Protein AF-0000000071808923 (afdb_homodimer)

Structure (mmCIF, N/CA/C/O backbone):
data_AF-0000000071808923-model_v1
#
loop_
_entity.id
_entity.type
_entity.pdbx_description
1 polymer 'Uncharacterized protein'
#
loop_
_atom_site.group_PDB
_atom_site.id
_atom_site.type_symbol
_atom_site.label_atom_id
_atom_site.label_alt_id
_atom_site.label_comp_id
_atom_site.label_asym_id
_atom_site.label_entity_id
_atom_site.label_seq_id
_atom_site.pdbx_PDB_ins_code
_atom_site.Cartn_x
_atom_site.Cartn_y
_atom_site.Cartn_z
_atom_site.occupancy
_atom_site.B_iso_or_equiv
_atom_site.auth_seq_id
_atom_site.auth_comp_id
_atom_site.auth_asym_id
_atom_site.auth_atom_id
_atom_site.pdbx_PDB_model_num
ATOM 1 N N . LEU A 1 1 ? -32.281 26.875 21.125 1 31.83 1 LEU A N 1
ATOM 2 C CA . LEU A 1 1 ? -30.859 26.672 20.953 1 31.83 1 LEU A CA 1
ATOM 3 C C . LEU A 1 1 ? -30.562 25.266 20.406 1 31.83 1 LEU A C 1
ATOM 5 O O . LEU A 1 1 ? -30.672 24.281 21.141 1 31.83 1 LEU A O 1
ATOM 9 N N . ASP A 1 2 ? -31.172 24.781 19.312 1 35.22 2 ASP A N 1
ATOM 10 C CA . ASP A 1 2 ? -31.359 23.531 18.578 1 35.22 2 ASP A CA 1
ATOM 11 C C . ASP A 1 2 ? -30.016 22.859 18.266 1 35.22 2 ASP A C 1
ATOM 13 O O . ASP A 1 2 ? -29.219 23.406 17.5 1 35.22 2 ASP A O 1
ATOM 17 N N . ARG A 1 3 ? -29.391 22.438 19.344 1 39 3 ARG A N 1
ATOM 18 C CA . ARG A 1 3 ? -28.031 21.875 19.344 1 39 3 ARG A CA 1
ATOM 19 C C . ARG A 1 3 ? -27.875 20.859 18.219 1 39 3 ARG A C 1
ATOM 21 O O . ARG A 1 3 ? -28.547 19.812 18.219 1 39 3 ARG A O 1
ATOM 28 N N . THR A 1 4 ? -27.984 21.219 16.938 1 40.78 4 THR A N 1
ATOM 29 C CA . THR A 1 4 ? -27.656 20.375 15.789 1 40.78 4 THR A CA 1
ATOM 30 C C . THR A 1 4 ? -26.5 19.438 16.125 1 40.78 4 THR A C 1
ATOM 32 O O . THR A 1 4 ? -25.422 19.891 16.516 1 40.78 4 THR A O 1
ATOM 35 N N . PHE A 1 5 ? -26.688 18.375 16.781 1 38.72 5 PHE A N 1
ATOM 36 C CA . PHE A 1 5 ? -25.75 17.266 16.938 1 38.72 5 PHE A CA 1
ATOM 37 C C . PHE A 1 5 ? -24.766 17.219 15.766 1 38.72 5 PHE A C 1
ATOM 39 O O . PHE A 1 5 ? -25.156 16.891 14.648 1 38.72 5 PHE A O 1
ATOM 46 N N . LYS A 1 6 ? -24.172 18.281 15.469 1 39.66 6 LYS A N 1
ATOM 47 C CA . LYS A 1 6 ? -23.109 18.203 14.469 1 39.66 6 LYS A CA 1
ATOM 48 C C . LYS A 1 6 ? -22.359 16.891 14.57 1 39.66 6 LYS A C 1
ATOM 50 O O . LYS A 1 6 ? -21.906 16.5 15.648 1 39.66 6 LYS A O 1
ATOM 55 N N . LEU A 1 7 ? -22.828 15.812 13.93 1 40.56 7 LEU A N 1
ATOM 56 C CA . LEU A 1 7 ? -21.984 14.633 13.781 1 40.56 7 LEU A CA 1
ATOM 57 C C . LEU A 1 7 ? -20.516 15.023 13.789 1 40.56 7 LEU A C 1
ATOM 59 O O . LEU A 1 7 ? -20.078 15.852 12.992 1 40.56 7 LEU A O 1
ATOM 63 N N . THR A 1 8 ? -20.062 15.406 14.859 1 42.94 8 THR A N 1
ATOM 64 C CA . THR A 1 8 ? -18.641 15.656 15.016 1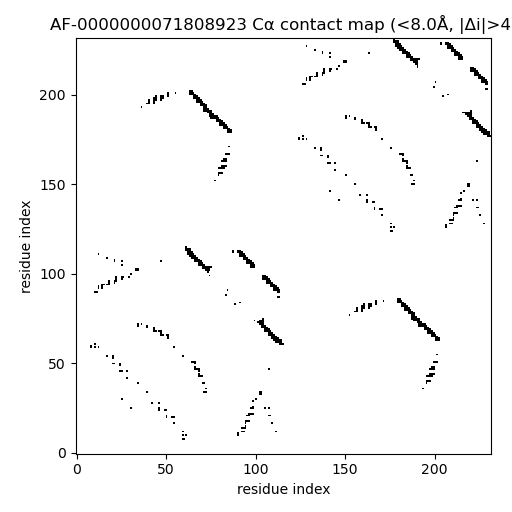 42.94 8 THR A CA 1
ATOM 65 C C . THR A 1 8 ? -17.828 14.82 14.023 1 42.94 8 THR A C 1
ATOM 67 O O . THR A 1 8 ? -18.078 13.625 13.867 1 42.94 8 THR A O 1
ATOM 70 N N . PRO A 1 9 ? -17.516 15.359 12.867 1 48.81 9 PRO A N 1
ATOM 71 C CA . PRO A 1 9 ? -16.656 14.594 11.953 1 48.81 9 PRO A CA 1
ATOM 72 C C . PRO A 1 9 ? -15.828 13.531 12.672 1 48.81 9 PRO A C 1
ATOM 74 O O . PRO A 1 9 ? -15.156 13.828 13.664 1 48.81 9 PRO A O 1
ATOM 77 N N . SER A 1 10 ? -16.484 12.469 13.078 1 53.34 10 SER A N 1
ATOM 78 C CA . SER A 1 10 ? -15.812 11.359 13.742 1 53.34 10 SER A CA 1
ATOM 79 C C . SER A 1 10 ? -14.391 11.195 13.234 1 53.34 10 SER A C 1
ATOM 81 O O . SER A 1 10 ? -14.148 11.242 12.023 1 53.34 10 SER A O 1
ATOM 83 N N . ASN A 1 11 ? -13.352 11.633 13.891 1 63.97 11 ASN A N 1
ATOM 84 C CA . ASN A 1 11 ? -11.922 11.398 13.703 1 63.97 11 ASN A CA 1
ATOM 85 C C . ASN A 1 11 ? -11.633 9.93 13.43 1 63.97 11 ASN A C 1
ATOM 87 O O . ASN A 1 11 ? -10.492 9.484 13.562 1 63.97 11 ASN A O 1
ATOM 91 N N . PHE A 1 12 ? -12.82 9.266 13.102 1 81 12 PHE A N 1
ATOM 92 C CA . PHE A 1 12 ? -12.594 7.836 12.953 1 81 12 PHE A CA 1
ATOM 93 C C . PHE A 1 12 ? -12.594 7.438 11.484 1 81 12 PHE A C 1
ATOM 95 O O . PHE A 1 12 ? -13.406 7.926 10.695 1 81 12 PHE A O 1
ATOM 102 N N . PHE A 1 13 ? -11.711 6.773 11.164 1 89.69 13 PHE A N 1
ATOM 103 C CA . PHE A 1 13 ? -11.656 6.184 9.828 1 89.69 13 PHE A CA 1
ATOM 104 C C . PHE A 1 13 ? -12.625 5.016 9.719 1 89.69 13 PHE A C 1
ATOM 106 O O . PHE A 1 13 ? -12.508 4.027 10.445 1 89.69 13 PHE A O 1
ATOM 113 N N . PRO A 1 14 ? -13.703 5.145 8.883 1 93.69 14 PRO A N 1
ATOM 114 C CA . PRO A 1 14 ? -14.672 4.059 8.742 1 93.69 14 PRO A CA 1
ATOM 115 C C . PRO A 1 14 ? -14.125 2.881 7.938 1 93.69 14 PRO A C 1
ATOM 117 O O . PRO A 1 14 ? -14.445 2.729 6.758 1 93.69 14 PRO A O 1
ATOM 120 N N . GLU A 1 15 ? -13.477 2.039 8.547 1 93.25 15 GLU A N 1
ATOM 121 C CA . GLU A 1 15 ? -12.734 0.954 7.922 1 93.25 15 GLU A CA 1
ATOM 122 C C . GLU A 1 15 ? -13.656 0.02 7.148 1 93.25 15 GLU A C 1
ATOM 124 O O . GLU A 1 15 ? -13.375 -0.335 6 1 93.25 15 GLU A O 1
ATOM 129 N N . ARG A 1 16 ? -14.711 -0.393 7.762 1 94.94 16 ARG A N 1
ATOM 130 C CA . ARG A 1 16 ? -15.617 -1.357 7.141 1 94.94 16 ARG A CA 1
ATOM 131 C C . ARG A 1 16 ? -16.266 -0.771 5.895 1 94.94 16 ARG A C 1
ATOM 133 O O . ARG A 1 16 ? -16.406 -1.457 4.879 1 94.94 16 ARG A O 1
ATOM 140 N N . LYS A 1 17 ? -16.719 0.432 6 1 96.62 17 LYS A N 1
ATOM 141 C CA . LYS A 1 17 ? -17.328 1.091 4.848 1 96.62 17 LYS A CA 1
ATOM 142 C C . LYS A 1 17 ? -16.328 1.23 3.701 1 96.62 17 LYS A C 1
ATOM 144 O O . LYS A 1 17 ? -16.672 0.977 2.543 1 96.62 17 LYS A O 1
ATOM 149 N N . VAL A 1 18 ? -15.094 1.681 4.008 1 97.06 18 VAL A N 1
ATOM 150 C CA . VAL A 1 18 ? -14.062 1.84 2.99 1 97.06 18 VAL A CA 1
ATOM 151 C C . VAL A 1 18 ? -13.719 0.482 2.383 1 97.06 18 VAL A C 1
ATOM 153 O O . VAL A 1 18 ? -13.547 0.365 1.167 1 97.06 18 VAL A O 1
ATOM 156 N N . GLN A 1 19 ? -13.711 -0.563 3.189 1 97.38 19 GLN A N 1
ATOM 157 C CA . GLN A 1 19 ? -13.453 -1.91 2.689 1 97.38 19 GLN A CA 1
ATOM 158 C C . GLN A 1 19 ? -14.531 -2.3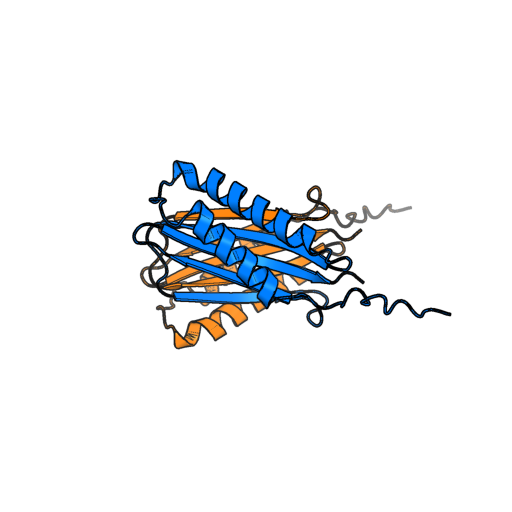46 1.7 1 97.38 19 GLN A C 1
ATOM 160 O O . GLN A 1 19 ? -14.234 -2.965 0.679 1 97.38 19 GLN A O 1
ATOM 165 N N . ALA A 1 20 ? -15.727 -2.049 2.039 1 98.12 20 ALA A N 1
ATOM 166 C CA . ALA A 1 20 ? -16.828 -2.383 1.143 1 98.12 20 ALA A CA 1
ATOM 167 C C . ALA A 1 20 ? -16.688 -1.667 -0.197 1 98.12 20 ALA A C 1
ATOM 169 O O . ALA A 1 20 ? -16.922 -2.258 -1.253 1 98.12 20 ALA A O 1
ATOM 170 N N . ILE A 1 21 ? -16.312 -0.422 -0.147 1 98.25 21 ILE A N 1
ATOM 171 C CA . ILE A 1 21 ? -16.078 0.352 -1.36 1 98.25 21 ILE A CA 1
ATOM 172 C C . ILE A 1 21 ? -15.008 -0.327 -2.205 1 98.25 21 ILE A C 1
ATOM 174 O O . ILE A 1 21 ? -15.188 -0.524 -3.41 1 98.25 21 ILE A O 1
ATOM 178 N N . ILE A 1 22 ? -13.883 -0.722 -1.577 1 98.25 22 ILE A N 1
ATOM 179 C CA . ILE A 1 22 ? -12.773 -1.358 -2.279 1 98.25 22 ILE A CA 1
ATOM 180 C C . ILE A 1 22 ? -13.258 -2.646 -2.943 1 98.25 22 ILE A C 1
ATOM 182 O O . ILE A 1 22 ? -13.008 -2.871 -4.129 1 98.25 22 ILE A O 1
ATOM 186 N N . ARG A 1 23 ? -14 -3.404 -2.191 1 97.69 23 ARG A N 1
ATOM 187 C CA . ARG A 1 23 ? -14.492 -4.684 -2.689 1 97.69 23 ARG A CA 1
ATOM 188 C C . ARG A 1 23 ? -15.398 -4.484 -3.9 1 97.69 23 ARG A C 1
ATOM 190 O O . ARG A 1 23 ? -15.266 -5.188 -4.902 1 97.69 23 ARG A O 1
ATOM 197 N N . GLU A 1 24 ? -16.281 -3.586 -3.768 1 98.44 24 GLU A N 1
ATOM 198 C CA . GLU A 1 24 ? -17.234 -3.32 -4.844 1 98.44 24 GLU A CA 1
ATOM 199 C C . GLU A 1 24 ? -16.516 -2.844 -6.105 1 98.44 24 GLU A C 1
ATOM 201 O O . GLU A 1 24 ? -16.859 -3.266 -7.215 1 98.44 24 GLU A O 1
ATOM 206 N N . VAL A 1 25 ? -15.57 -1.967 -5.969 1 98.44 25 VAL A N 1
ATOM 207 C CA . VAL A 1 25 ? -14.859 -1.418 -7.117 1 98.44 25 VAL A CA 1
ATOM 208 C C . VAL A 1 25 ? -14.023 -2.514 -7.781 1 98.44 25 VAL A C 1
ATOM 210 O O . VAL A 1 25 ? -13.992 -2.613 -9.008 1 98.44 25 VAL A O 1
ATOM 213 N N . LEU A 1 26 ? -13.32 -3.346 -7.004 1 97.38 26 LEU A N 1
ATOM 214 C CA . LEU A 1 26 ? -12.547 -4.453 -7.559 1 97.38 26 LEU A CA 1
ATOM 215 C C . LEU A 1 26 ? -13.445 -5.398 -8.352 1 97.38 26 LEU A C 1
ATOM 217 O O . LEU A 1 26 ? -13.125 -5.75 -9.492 1 97.38 26 LEU A O 1
ATOM 221 N N . LYS A 1 27 ? -14.539 -5.762 -7.727 1 97.19 27 LYS A N 1
ATOM 222 C CA . LYS A 1 27 ? -15.453 -6.68 -8.391 1 97.19 27 LYS A CA 1
ATOM 223 C C . LYS A 1 27 ? -16 -6.074 -9.68 1 97.19 27 LYS A C 1
ATOM 225 O O . LYS A 1 27 ? -16.078 -6.75 -10.711 1 97.19 27 LYS A O 1
ATOM 230 N N . LYS A 1 28 ? -16.391 -4.871 -9.609 1 97.75 28 LYS A N 1
ATOM 231 C CA . LYS A 1 28 ? -16.953 -4.16 -10.75 1 97.75 28 LYS A CA 1
ATOM 232 C C . LYS A 1 28 ? -16.031 -4.215 -11.961 1 97.75 28 LYS A C 1
ATOM 234 O O . LYS A 1 28 ? -16.469 -4.441 -13.086 1 97.75 28 LYS A O 1
ATOM 239 N N . HIS A 1 29 ? -14.719 -4.047 -11.766 1 97.25 29 HIS A N 1
ATOM 240 C CA . HIS A 1 29 ? -13.812 -3.85 -12.891 1 97.25 29 HIS A CA 1
ATOM 241 C C . HIS A 1 29 ? -13.078 -5.141 -13.242 1 97.25 29 HIS A C 1
ATOM 243 O O . HIS A 1 29 ? -12.555 -5.281 -14.352 1 97.25 29 HIS A O 1
ATOM 249 N N . LEU A 1 30 ? -13.094 -6.156 -12.32 1 94.75 30 LEU A N 1
ATOM 250 C CA . LEU A 1 30 ? -12.195 -7.277 -12.555 1 94.75 30 LEU A CA 1
ATOM 251 C C . LEU A 1 30 ? -12.969 -8.578 -12.703 1 94.75 30 LEU A C 1
ATOM 253 O O . LEU A 1 30 ? -12.43 -9.578 -13.18 1 94.75 30 LEU A O 1
ATOM 257 N N . GLN A 1 31 ? -14.195 -8.797 -12.203 1 94.06 31 GLN A N 1
ATOM 258 C CA . GLN A 1 31 ? -14.945 -10.047 -12.148 1 94.06 31 GLN A CA 1
ATOM 259 C C . GLN A 1 31 ? -14.961 -10.742 -13.508 1 94.06 31 GLN A C 1
ATOM 261 O O . GLN A 1 31 ? -14.906 -11.969 -13.578 1 94.06 31 GLN A O 1
ATOM 266 N N . ASN A 1 32 ? -14.93 -10.055 -14.586 1 90.81 32 ASN A N 1
ATOM 267 C CA . ASN A 1 32 ? -15 -10.695 -15.898 1 90.81 32 ASN A CA 1
ATOM 268 C C . ASN A 1 32 ? -13.797 -10.32 -16.766 1 90.81 32 ASN A C 1
ATOM 270 O O . ASN A 1 32 ? -13.883 -10.336 -17.984 1 90.81 32 ASN A O 1
ATOM 274 N N . VAL A 1 33 ? -12.797 -10.008 -16.078 1 91.25 33 VAL A N 1
ATOM 275 C CA . VAL A 1 33 ? -11.609 -9.602 -16.812 1 91.25 33 VAL A CA 1
ATOM 276 C C . VAL A 1 33 ? -10.555 -10.703 -16.75 1 91.25 33 VAL A C 1
ATOM 278 O O . VAL A 1 33 ? -10.336 -11.305 -15.703 1 91.25 33 VAL A O 1
ATOM 281 N N . VAL A 1 34 ? -10.031 -11.062 -17.922 1 90.31 34 VAL A N 1
ATOM 282 C CA . VAL A 1 34 ? -8.898 -11.977 -18 1 90.31 34 VAL A CA 1
ATOM 283 C C . VAL A 1 34 ? -7.59 -11.188 -17.969 1 90.31 34 VAL A C 1
ATOM 285 O O . VAL A 1 34 ? -7.461 -10.164 -18.641 1 90.31 34 VAL A O 1
ATOM 288 N N . TYR A 1 35 ? -6.758 -11.734 -17.266 1 89.38 35 TYR A N 1
ATOM 289 C CA . TYR A 1 35 ? -5.488 -11.031 -17.125 1 89.38 35 TYR A CA 1
ATOM 290 C C . TYR A 1 35 ? -4.883 -10.711 -18.484 1 89.38 35 TYR A C 1
ATOM 292 O O . TYR A 1 35 ? -4.777 -11.594 -19.344 1 89.38 35 TYR A O 1
ATOM 300 N N . ASN A 1 36 ? -4.492 -9.5 -18.578 1 90.31 36 ASN A N 1
ATOM 301 C CA . ASN A 1 36 ? -3.756 -8.969 -19.734 1 90.31 36 ASN A CA 1
ATOM 302 C C . ASN A 1 36 ? -2.744 -7.91 -19.297 1 90.31 36 ASN A C 1
ATOM 304 O O . ASN A 1 36 ? -3.123 -6.832 -18.844 1 90.31 36 ASN A O 1
ATOM 308 N N . SER A 1 37 ? -1.5 -8.234 -19.469 1 86.25 37 SER A N 1
ATOM 309 C CA . SER A 1 37 ? -0.422 -7.379 -18.969 1 86.25 37 SER A CA 1
ATOM 310 C C . SER A 1 37 ? -0.512 -5.977 -19.562 1 86.25 37 SER A C 1
ATOM 312 O O . SER A 1 37 ? -0.147 -5 -18.906 1 86.25 37 SER A O 1
ATOM 314 N N . ASP A 1 38 ? -1.029 -5.844 -20.672 1 90.69 38 ASP A N 1
ATOM 315 C CA . ASP A 1 38 ? -1.094 -4.555 -21.359 1 90.69 38 ASP A CA 1
ATOM 316 C C . ASP A 1 38 ? -2.166 -3.658 -20.734 1 90.69 38 ASP A C 1
ATOM 318 O O . ASP A 1 38 ? -2.131 -2.438 -20.891 1 90.69 38 ASP A O 1
ATOM 322 N N . LYS A 1 39 ? -3.084 -4.277 -20.109 1 91.62 39 LYS A N 1
ATOM 323 C CA . LYS A 1 39 ? -4.215 -3.514 -19.594 1 91.62 39 LYS A CA 1
ATOM 324 C C . LYS A 1 39 ? -4.062 -3.254 -18.094 1 91.62 39 LYS A C 1
ATOM 326 O O . LYS A 1 39 ? -4.848 -2.508 -17.5 1 91.62 39 LYS A O 1
ATOM 331 N N . CYS A 1 40 ? -3.072 -3.795 -17.547 1 90.19 40 CYS A N 1
ATOM 332 C CA . CYS A 1 40 ? -2.953 -3.756 -16.094 1 90.19 40 CYS A CA 1
ATOM 333 C C . CYS A 1 40 ? -2.711 -2.334 -15.602 1 90.19 40 CYS A C 1
ATOM 335 O O . CYS A 1 40 ? -3.24 -1.93 -14.562 1 90.19 40 CYS A O 1
ATOM 337 N N . ALA A 1 41 ? -1.927 -1.621 -16.328 1 90.44 41 ALA A N 1
ATOM 338 C CA . ALA A 1 41 ? -1.651 -0.243 -15.93 1 90.44 41 ALA A CA 1
ATOM 339 C C . ALA A 1 41 ? -2.926 0.597 -15.945 1 90.44 41 ALA A C 1
ATOM 341 O O . ALA A 1 41 ? -3.227 1.298 -14.977 1 90.44 41 ALA A O 1
ATOM 342 N N . THR A 1 42 ? -3.666 0.515 -16.984 1 94.56 42 THR A N 1
ATOM 343 C CA . THR A 1 42 ? -4.902 1.273 -17.141 1 94.56 42 THR A CA 1
ATOM 344 C C . THR A 1 42 ? -5.934 0.838 -16.109 1 94.56 42 THR A C 1
ATOM 346 O O . THR A 1 42 ? -6.598 1.676 -15.492 1 94.56 42 THR A O 1
ATOM 349 N N . LEU A 1 43 ? -6.031 -0.455 -15.906 1 94.88 43 LEU A N 1
ATOM 350 C CA . LEU A 1 43 ? -7 -1 -14.961 1 94.88 43 LEU A CA 1
ATOM 351 C C . LEU A 1 43 ? -6.668 -0.566 -13.531 1 94.88 43 LEU A C 1
ATOM 353 O O . LEU A 1 43 ? -7.555 -0.166 -12.781 1 94.88 43 LEU A O 1
ATOM 357 N N . SER A 1 44 ? -5.441 -0.681 -13.164 1 94.44 44 SER A N 1
ATOM 358 C CA . SER A 1 44 ? -5.047 -0.289 -11.812 1 94.44 44 SER A CA 1
ATOM 359 C C . SER A 1 44 ? -5.312 1.193 -11.57 1 94.44 44 SER A C 1
ATOM 361 O O . SER A 1 44 ? -5.742 1.581 -10.484 1 94.44 44 SER A O 1
ATOM 363 N N . LYS A 1 45 ? -5.047 2.006 -12.594 1 93.94 45 LYS A N 1
ATOM 364 C CA . LYS A 1 45 ? -5.312 3.439 -12.484 1 93.94 45 LYS A CA 1
ATOM 365 C C . LYS A 1 45 ? -6.805 3.713 -12.336 1 93.94 45 LYS A C 1
ATOM 367 O O . LYS A 1 45 ? -7.215 4.504 -11.477 1 93.94 45 LYS A O 1
ATOM 372 N N . LEU A 1 46 ? -7.551 3.105 -13.125 1 96.94 46 LEU A N 1
ATOM 373 C CA . LEU A 1 46 ? -9 3.268 -13.078 1 96.94 46 LEU A CA 1
ATOM 374 C C . LEU A 1 46 ? -9.547 2.875 -11.711 1 96.94 46 LEU A C 1
ATOM 376 O O . LEU A 1 46 ? -10.344 3.611 -11.125 1 96.94 46 LEU A O 1
ATOM 380 N N . ILE A 1 47 ? -9.141 1.75 -11.258 1 97.62 47 ILE A N 1
ATOM 381 C CA . ILE A 1 47 ? -9.625 1.217 -9.992 1 97.62 47 ILE A CA 1
ATOM 382 C C . ILE A 1 47 ? -9.195 2.133 -8.852 1 97.62 47 ILE A C 1
ATOM 384 O O . ILE A 1 47 ? -10.008 2.504 -8 1 97.62 47 ILE A O 1
ATOM 388 N N . SER A 1 48 ? -7.953 2.514 -8.828 1 95.31 48 SER A N 1
ATOM 389 C CA . SER A 1 48 ? -7.469 3.375 -7.758 1 95.31 48 SER A CA 1
ATOM 390 C C . SER A 1 48 ? -8.156 4.734 -7.785 1 95.31 48 SER A C 1
ATOM 392 O O . SER A 1 48 ? -8.484 5.293 -6.734 1 95.31 48 SER A O 1
ATOM 394 N N . ASP A 1 49 ? -8.391 5.242 -8.945 1 96 49 ASP A N 1
ATOM 395 C CA . ASP A 1 49 ? -9.086 6.52 -9.094 1 96 49 ASP A CA 1
ATOM 396 C C . ASP A 1 49 ? -10.516 6.434 -8.555 1 96 49 ASP A C 1
ATOM 398 O O . ASP A 1 49 ? -10.969 7.328 -7.84 1 96 49 ASP A O 1
ATOM 402 N N . GLU A 1 50 ? -11.156 5.434 -8.914 1 97.88 50 GLU A N 1
ATOM 403 C CA . GLU A 1 50 ? -12.539 5.285 -8.461 1 97.88 50 GLU A CA 1
ATOM 404 C C . GLU A 1 50 ? -12.602 5.09 -6.949 1 97.88 50 GLU A C 1
ATOM 406 O O . GLU A 1 50 ? -13.461 5.668 -6.281 1 97.88 50 GLU A O 1
ATOM 411 N N . ILE A 1 51 ? -11.727 4.25 -6.402 1 97.62 51 ILE A N 1
ATOM 412 C CA . ILE A 1 51 ? -11.672 4.066 -4.957 1 97.62 51 ILE A CA 1
ATOM 413 C C . ILE A 1 51 ? -11.43 5.414 -4.277 1 97.62 51 ILE A C 1
ATOM 415 O O . ILE A 1 51 ? -12.125 5.766 -3.322 1 97.62 51 ILE A O 1
ATOM 419 N N . LYS A 1 52 ? -10.484 6.137 -4.773 1 95 52 LYS A N 1
ATOM 420 C CA . LYS A 1 52 ? -10.172 7.453 -4.223 1 95 52 LYS A CA 1
ATOM 421 C C . LYS A 1 52 ? -11.398 8.359 -4.238 1 95 52 LYS A C 1
ATOM 423 O O . LYS A 1 52 ? -11.719 9 -3.232 1 95 52 LYS A O 1
ATOM 428 N N . GLN A 1 53 ? -12.055 8.383 -5.34 1 96.12 53 GLN A N 1
ATOM 429 C CA . GLN A 1 53 ? -13.219 9.25 -5.484 1 96.12 53 GLN A CA 1
ATOM 430 C C . GLN A 1 53 ? -14.328 8.844 -4.52 1 96.12 53 GLN A C 1
ATOM 432 O O . GLN A 1 53 ? -14.93 9.695 -3.857 1 96.12 53 GLN A O 1
ATOM 437 N N . ARG A 1 54 ? -14.625 7.594 -4.453 1 97.12 54 ARG A N 1
ATOM 438 C CA . ARG A 1 54 ? -15.688 7.117 -3.576 1 97.12 54 ARG A CA 1
ATOM 439 C C . ARG A 1 54 ? -15.336 7.352 -2.111 1 97.12 54 ARG A C 1
ATOM 441 O O . ARG A 1 54 ? -16.203 7.672 -1.302 1 97.12 54 ARG A O 1
ATOM 448 N N . VAL A 1 55 ? -14.102 7.191 -1.742 1 95.25 55 VAL A N 1
ATOM 449 C CA . VAL A 1 55 ? -13.664 7.426 -0.369 1 95.25 55 VAL A CA 1
ATOM 450 C C . VAL A 1 55 ? -13.68 8.922 -0.071 1 95.25 55 VAL A C 1
ATOM 452 O O . VAL A 1 55 ? -14.016 9.336 1.039 1 95.25 55 VAL A O 1
ATOM 455 N N . LYS A 1 56 ? -13.266 9.734 -1.01 1 91.94 56 LYS A N 1
ATOM 456 C CA . LYS A 1 56 ? -13.32 11.18 -0.858 1 91.94 56 LYS A CA 1
ATOM 457 C C . LYS A 1 56 ? -14.742 11.648 -0.535 1 91.94 56 LYS A C 1
ATOM 459 O O . LYS A 1 56 ? -14.93 12.57 0.258 1 91.94 56 LYS A O 1
ATOM 464 N N . ASN A 1 57 ? -15.719 10.992 -1.104 1 94.25 57 ASN A N 1
ATOM 465 C CA . ASN A 1 57 ? -17.125 11.352 -0.932 1 94.25 57 ASN A CA 1
ATOM 466 C C . ASN A 1 57 ? -17.625 11 0.469 1 94.25 57 ASN A C 1
ATOM 468 O O . ASN A 1 57 ? -18.719 11.414 0.863 1 94.25 57 ASN A O 1
ATOM 472 N N . LEU A 1 58 ? -16.828 10.273 1.254 1 92.12 58 LEU A N 1
ATOM 473 C CA . LEU A 1 58 ? -17.172 10.008 2.646 1 92.12 58 LEU A CA 1
ATOM 474 C C . LEU A 1 58 ? -16.828 11.195 3.531 1 92.12 58 LEU A C 1
ATOM 476 O O . LEU A 1 58 ? -17.172 11.211 4.719 1 92.12 58 LEU A O 1
ATOM 480 N N . ASN A 1 59 ? -16.141 12.195 3.053 1 88.06 59 ASN A N 1
ATOM 481 C CA . ASN A 1 59 ? -15.805 13.445 3.727 1 88.06 59 ASN A CA 1
ATOM 482 C C . ASN A 1 59 ? -14.992 13.195 4.996 1 88.06 59 ASN A C 1
ATOM 484 O O . ASN A 1 59 ? -15.344 13.688 6.066 1 88.06 59 ASN A O 1
ATOM 488 N N . LEU A 1 60 ? -13.875 12.539 4.82 1 86.56 60 LEU A N 1
ATOM 489 C CA . LEU A 1 60 ? -12.961 12.289 5.926 1 86.56 60 LEU A CA 1
ATOM 490 C C . LEU A 1 60 ? -12 13.461 6.109 1 86.56 60 LEU A C 1
ATOM 492 O O . LEU A 1 60 ? -10.82 13.367 5.746 1 86.56 60 LEU A O 1
ATOM 496 N N . ASP A 1 61 ? -12.383 14.57 6.73 1 79.62 61 ASP A N 1
ATOM 497 C CA . ASP A 1 61 ? -11.75 15.883 6.734 1 79.62 61 ASP A CA 1
ATOM 498 C C . ASP A 1 61 ? -10.391 15.844 7.43 1 79.62 61 ASP A C 1
ATOM 500 O O . ASP A 1 61 ? -9.5 16.625 7.109 1 79.62 61 ASP A O 1
ATOM 504 N N . ARG A 1 62 ? -10.148 14.938 8.297 1 80.88 62 ARG A N 1
ATOM 505 C CA . ARG A 1 62 ? -8.906 14.969 9.07 1 80.88 62 ARG A CA 1
ATOM 506 C C . ARG A 1 62 ? -7.965 13.852 8.633 1 80.88 62 ARG A C 1
ATOM 508 O O . ARG A 1 62 ? -7.066 13.461 9.383 1 80.88 62 ARG A O 1
ATOM 515 N N . PHE A 1 63 ? -8.227 13.391 7.43 1 86.88 63 PHE A N 1
ATOM 516 C CA . PHE A 1 63 ? -7.371 12.32 6.934 1 86.88 63 PHE A CA 1
ATOM 517 C C . PHE A 1 63 ? -6.84 12.648 5.543 1 86.88 63 PHE A C 1
ATOM 519 O O . PHE A 1 63 ? -7.582 13.148 4.695 1 86.88 63 PHE A O 1
ATOM 526 N N . LYS A 1 64 ? -5.543 12.422 5.395 1 86.06 64 L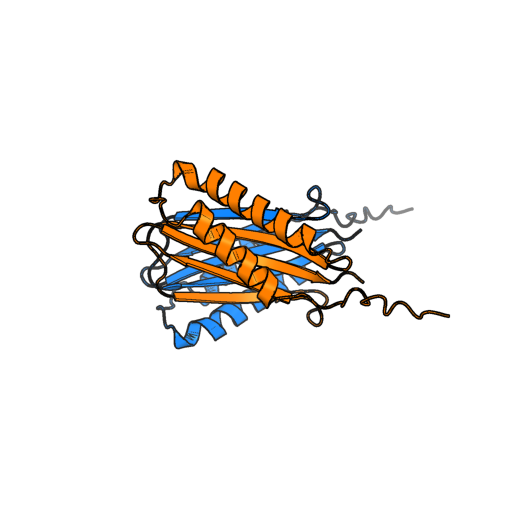YS A N 1
ATOM 527 C CA . LYS A 1 64 ? -4.992 12.227 4.055 1 86.06 64 LYS A CA 1
ATOM 528 C C . LYS A 1 64 ? -5.121 10.773 3.611 1 86.06 64 LYS A C 1
ATOM 530 O O . LYS A 1 64 ? -4.762 9.859 4.352 1 86.06 64 LYS A O 1
ATOM 535 N N . ILE A 1 65 ? -5.629 10.672 2.416 1 90.25 65 ILE A N 1
ATOM 536 C CA . ILE A 1 65 ? -5.965 9.32 1.982 1 90.25 65 ILE A CA 1
ATOM 537 C C . ILE A 1 65 ? -5.066 8.922 0.814 1 90.25 65 ILE A C 1
ATOM 539 O O . ILE A 1 65 ? -4.828 9.711 -0.097 1 90.25 65 ILE A O 1
ATOM 543 N N . ILE A 1 66 ? -4.605 7.648 0.846 1 91.19 66 ILE A N 1
ATOM 544 C CA . ILE A 1 66 ? -3.887 7.031 -0.264 1 91.19 66 ILE A CA 1
ATOM 545 C C . ILE A 1 66 ? -4.582 5.734 -0.668 1 91.19 66 ILE A C 1
ATOM 547 O O . ILE A 1 66 ? -4.836 4.867 0.174 1 91.19 66 ILE A O 1
ATOM 551 N N . ALA A 1 67 ? -4.941 5.691 -1.919 1 94.44 67 ALA A N 1
ATOM 552 C CA . ALA A 1 67 ? -5.473 4.449 -2.48 1 94.44 67 ALA A CA 1
ATOM 553 C C . ALA A 1 67 ? -4.422 3.74 -3.328 1 94.44 67 ALA A C 1
ATOM 555 O O . ALA A 1 67 ? -3.83 4.34 -4.23 1 94.44 67 ALA A O 1
ATOM 556 N N . VAL A 1 68 ? -4.184 2.471 -3.035 1 92.56 68 VAL A N 1
ATOM 557 C CA . VAL A 1 68 ? -3.184 1.686 -3.75 1 92.56 68 VAL A CA 1
ATOM 558 C C . VAL A 1 68 ? -3.814 0.399 -4.277 1 92.56 68 VAL A C 1
ATOM 560 O O . VAL A 1 68 ? -4.59 -0.254 -3.574 1 92.56 68 VAL A O 1
ATOM 563 N N . VAL A 1 69 ? -3.436 0.076 -5.5 1 93.56 69 VAL A N 1
ATOM 564 C CA . VAL A 1 69 ? -3.936 -1.145 -6.125 1 93.56 69 VAL A CA 1
ATOM 565 C C . VAL A 1 69 ? -2.77 -1.94 -6.711 1 93.56 69 VAL A C 1
ATOM 567 O O . VAL A 1 69 ? -1.944 -1.394 -7.445 1 93.56 69 VAL A O 1
ATOM 570 N N . HIS A 1 70 ? -2.73 -3.145 -6.355 1 88.62 70 HIS A N 1
ATOM 571 C CA . HIS A 1 70 ? -1.786 -4.094 -6.938 1 88.62 70 HIS A CA 1
ATOM 572 C C . HIS A 1 70 ? -2.502 -5.129 -7.797 1 88.62 70 HIS A C 1
ATOM 574 O O . HIS A 1 70 ? -3.398 -5.828 -7.32 1 88.62 70 HIS A O 1
ATOM 580 N N . LEU A 1 71 ? -2.08 -5.16 -9.031 1 89.44 71 LEU A N 1
ATOM 581 C CA . LEU A 1 71 ? -2.639 -6.137 -9.961 1 89.44 71 LEU A CA 1
ATOM 582 C C . LEU A 1 71 ? -1.564 -7.109 -10.438 1 89.44 71 LEU A C 1
ATOM 584 O O . LEU A 1 71 ? -0.46 -6.691 -10.797 1 89.44 71 LEU A O 1
ATOM 588 N N . GLY A 1 72 ? -1.859 -8.359 -10.523 1 84.94 72 GLY A N 1
ATOM 589 C CA . GLY A 1 72 ? -0.911 -9.359 -10.992 1 84.94 72 GLY A CA 1
ATOM 590 C C . GLY A 1 72 ? -1.578 -10.578 -11.594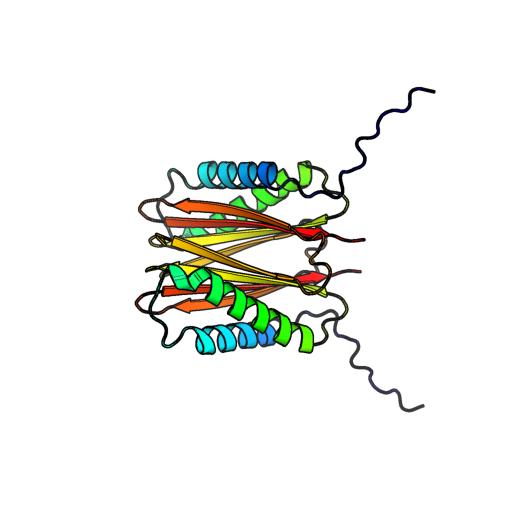 1 84.94 72 GLY A C 1
ATOM 591 O O . GLY A 1 72 ? -2.801 -10.727 -11.531 1 84.94 72 GLY A O 1
ATOM 592 N N . SER A 1 73 ? -0.612 -11.273 -12.414 1 80.19 73 SER A N 1
ATOM 593 C CA . SER A 1 73 ? -1.059 -12.523 -13.016 1 80.19 73 SER A CA 1
ATOM 594 C C . SER A 1 73 ? -1.01 -13.664 -12.008 1 80.19 73 SER A C 1
ATOM 596 O O . SER A 1 73 ? -0.112 -13.727 -11.164 1 80.19 73 SER A O 1
ATOM 598 N N . ASP A 1 74 ? -1.795 -14.766 -12.359 1 62.25 74 ASP A N 1
ATOM 599 C CA . ASP A 1 74 ? -1.739 -16.062 -11.695 1 62.25 74 ASP A CA 1
ATOM 600 C C . ASP A 1 74 ? -1.276 -15.922 -10.25 1 62.25 74 ASP A C 1
ATOM 602 O O . ASP A 1 74 ? -0.14 -15.523 -9.992 1 62.25 74 ASP A O 1
ATOM 606 N N . GLY A 1 75 ? -2.193 -16.141 -9.164 1 56.75 75 GLY A N 1
ATOM 607 C CA . GLY A 1 75 ? -1.426 -15.539 -8.078 1 56.75 75 GLY A CA 1
ATOM 608 C C . GLY A 1 75 ? -1.878 -16 -6.707 1 56.75 75 GLY A C 1
ATOM 609 O O . GLY A 1 75 ? -2.73 -16.875 -6.586 1 56.75 75 GLY A O 1
ATOM 610 N N . SER A 1 76 ? -1.5 -15.172 -5.699 1 59.22 76 SER A N 1
ATOM 611 C CA . SER A 1 76 ? -1.32 -15.445 -4.277 1 59.22 76 SER A CA 1
ATOM 612 C C . SER A 1 76 ? -2.594 -16.016 -3.656 1 59.22 76 SER A C 1
ATOM 614 O O . SER A 1 76 ? -3.691 -15.516 -3.918 1 59.22 76 SER A O 1
ATOM 616 N N . GLN A 1 77 ? -2.588 -17.375 -3.465 1 60.47 77 GLN A N 1
ATOM 617 C CA . GLN A 1 77 ? -3.701 -17.953 -2.715 1 60.47 77 GLN A CA 1
ATOM 618 C C . GLN A 1 77 ? -3.846 -17.281 -1.35 1 60.47 77 GLN A C 1
ATOM 620 O O . GLN A 1 77 ? -4.906 -17.359 -0.725 1 60.47 77 GLN A O 1
ATOM 625 N N . SER A 1 78 ? -2.693 -16.719 -0.889 1 70.44 78 SER A N 1
ATOM 626 C CA . SER A 1 78 ? -2.705 -16.094 0.429 1 70.44 78 SER A CA 1
ATOM 627 C C . SER A 1 78 ? -1.841 -14.828 0.45 1 70.44 78 SER A C 1
ATOM 629 O O . SER A 1 78 ? -0.799 -14.773 -0.208 1 70.44 78 SER A O 1
ATOM 631 N N . LEU A 1 79 ? -2.418 -13.75 0.897 1 77.62 79 LEU A N 1
ATOM 632 C CA . LEU A 1 79 ? -1.707 -12.477 0.997 1 77.62 79 LEU A CA 1
ATOM 633 C C . LEU A 1 79 ? -1.763 -11.938 2.42 1 77.62 79 LEU A C 1
ATOM 635 O O . LEU A 1 79 ? -2.838 -11.867 3.02 1 77.62 79 LEU A O 1
ATOM 639 N N . ASN A 1 80 ? -0.576 -11.867 2.951 1 86.25 80 ASN A N 1
ATOM 640 C CA . ASN A 1 80 ? -0.443 -11.203 4.242 1 86.25 80 ASN A CA 1
ATOM 641 C C . ASN A 1 80 ? 0.076 -9.773 4.086 1 86.25 80 ASN A C 1
ATOM 643 O O . ASN A 1 80 ? 0.994 -9.523 3.305 1 86.25 80 ASN A O 1
ATOM 647 N N . ILE A 1 81 ? -0.615 -8.906 4.789 1 84.94 81 ILE A N 1
ATOM 648 C CA . ILE A 1 81 ? -0.224 -7.5 4.695 1 84.94 81 ILE A CA 1
ATOM 649 C C . ILE A 1 81 ? 0.338 -7.031 6.035 1 84.94 81 ILE A C 1
ATOM 651 O O . ILE A 1 81 ? -0.245 -7.301 7.086 1 84.94 81 ILE A O 1
ATOM 655 N N . GLY A 1 82 ? 1.522 -6.473 5.957 1 87.38 82 GLY A N 1
ATOM 656 C CA . GLY A 1 82 ? 2.098 -5.73 7.066 1 87.38 82 GLY A CA 1
ATOM 657 C C . GLY A 1 82 ? 2.318 -4.262 6.754 1 87.38 82 GLY A C 1
ATOM 658 O O . GLY A 1 82 ? 2.682 -3.91 5.629 1 87.38 82 GLY A O 1
ATOM 659 N N . SER A 1 83 ? 2.008 -3.371 7.719 1 86.5 83 SER A N 1
ATOM 660 C CA . SER A 1 83 ? 2.223 -1.945 7.492 1 86.5 83 SER A CA 1
ATOM 661 C C . SER A 1 83 ? 2.705 -1.252 8.766 1 86.5 83 SER A C 1
ATOM 663 O O . SER A 1 83 ? 2.432 -1.715 9.875 1 86.5 83 SER A O 1
ATOM 665 N N . ARG A 1 84 ? 3.521 -0.239 8.547 1 83.81 84 ARG A N 1
ATOM 666 C CA . ARG A 1 84 ? 4.02 0.605 9.633 1 83.81 84 ARG A CA 1
ATOM 667 C C . ARG A 1 84 ? 4.039 2.072 9.211 1 83.81 84 ARG A C 1
ATOM 669 O O . ARG A 1 84 ? 4.266 2.389 8.047 1 83.81 84 ARG A O 1
ATOM 676 N N . CYS A 1 85 ? 3.719 2.953 10.188 1 81.5 85 CYS A N 1
ATOM 677 C CA . CYS A 1 85 ? 3.766 4.391 9.938 1 81.5 85 CYS A CA 1
ATOM 678 C C . CYS A 1 85 ? 4.73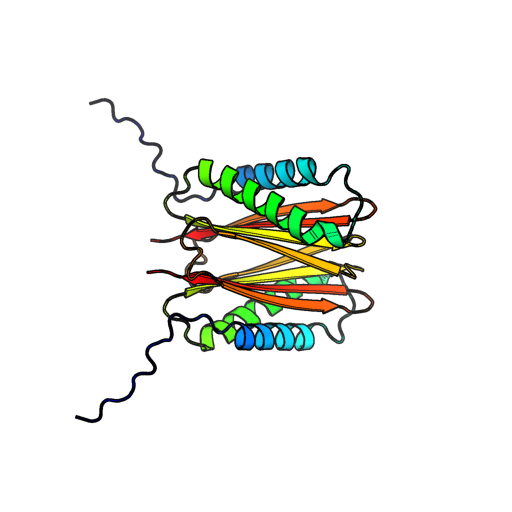8 5.078 10.883 1 81.5 85 CYS A C 1
ATOM 680 O O . CYS A 1 85 ? 4.988 4.59 11.992 1 81.5 85 CYS A O 1
ATOM 682 N N . VAL A 1 86 ? 5.352 6.188 10.453 1 73.81 86 VAL A N 1
ATOM 683 C 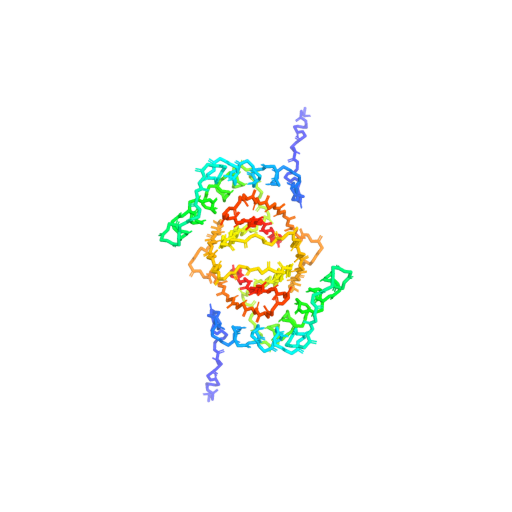CA . VAL A 1 86 ? 6.34 6.91 11.25 1 73.81 86 VAL A CA 1
ATOM 684 C C . VAL A 1 86 ? 5.633 7.848 12.219 1 73.81 86 VAL A C 1
ATOM 686 O O . VAL A 1 86 ? 6.098 8.047 13.352 1 73.81 86 VAL A O 1
ATOM 689 N N . TRP A 1 87 ? 4.59 8.453 12.008 1 66.56 87 TRP A N 1
ATOM 690 C CA . TRP A 1 87 ? 4.051 9.523 12.836 1 66.56 87 TRP A CA 1
ATOM 691 C C . TRP A 1 87 ? 3.014 8.984 13.82 1 66.56 87 TRP A C 1
ATOM 693 O O . TRP A 1 87 ? 3.215 9.031 15.031 1 66.56 87 TRP A O 1
ATOM 703 N N . ASN A 1 88 ? 1.809 9.203 13.641 1 63.16 88 ASN A N 1
ATOM 704 C CA . ASN A 1 88 ? 0.749 8.891 14.594 1 63.16 88 ASN A CA 1
ATOM 705 C C . ASN A 1 88 ? 0.085 7.551 14.273 1 63.16 88 ASN A C 1
ATOM 707 O O . ASN A 1 88 ? -0.783 7.477 13.406 1 63.16 88 ASN A O 1
ATOM 711 N N . THR A 1 89 ? 0.637 6.617 14.93 1 65.88 89 THR A N 1
ATOM 712 C CA . THR A 1 89 ? 0.107 5.273 14.734 1 65.88 89 THR A CA 1
ATOM 713 C C . THR A 1 89 ? -1.234 5.113 15.445 1 65.88 89 THR A C 1
ATOM 715 O O . THR A 1 89 ? -1.964 4.148 15.195 1 65.88 89 THR A O 1
ATOM 718 N N . GLN A 1 90 ? -1.563 6.141 16.188 1 71.19 90 GLN A N 1
ATOM 719 C CA . GLN A 1 90 ? -2.777 5.992 16.984 1 71.19 90 GLN A CA 1
ATOM 720 C C . GLN A 1 90 ? -4.023 6.215 16.125 1 71.19 90 GLN A C 1
ATOM 722 O O . GLN A 1 90 ? -5.066 5.602 16.375 1 71.19 90 GLN A O 1
ATOM 727 N N . PHE A 1 91 ? -3.91 7.094 15.094 1 75.12 91 PHE A N 1
ATOM 728 C CA . PHE A 1 91 ? -5.109 7.457 14.344 1 75.12 91 PHE A CA 1
ATOM 729 C C . PHE A 1 91 ? -5.035 6.945 12.914 1 75.12 91 PHE A C 1
ATOM 731 O O . PHE A 1 91 ? -6.062 6.766 12.258 1 75.12 91 PHE A O 1
ATOM 738 N N . ASP A 1 92 ? -3.857 6.676 12.523 1 78.25 92 ASP A N 1
ATOM 739 C CA . ASP A 1 92 ? -3.705 6.16 11.172 1 78.25 92 ASP A CA 1
ATOM 740 C C . ASP A 1 92 ? -4.348 4.781 11.031 1 78.25 92 ASP A C 1
ATOM 742 O O . ASP A 1 92 ? -4.305 3.973 11.961 1 78.25 92 ASP A O 1
ATOM 746 N N . ASN A 1 93 ? -5.047 4.609 10.031 1 86.69 93 ASN A N 1
ATOM 747 C CA . ASN A 1 93 ? -5.734 3.35 9.773 1 86.69 93 ASN A CA 1
ATOM 748 C C . ASN A 1 93 ? -5.754 3.014 8.289 1 86.69 93 ASN A C 1
ATOM 750 O O . ASN A 1 93 ? -5.258 3.785 7.465 1 86.69 93 ASN A O 1
ATOM 754 N N . PHE A 1 94 ? -6.152 1.771 8.039 1 89.88 94 PHE A N 1
ATOM 755 C CA . PHE A 1 94 ? -6.246 1.392 6.633 1 89.88 94 PHE A CA 1
ATOM 756 C C . PHE A 1 94 ? -7.367 0.382 6.418 1 89.88 94 PHE A C 1
ATOM 758 O O . PHE A 1 94 ? -7.852 -0.228 7.375 1 89.88 94 PHE A O 1
ATOM 765 N N . ALA A 1 95 ? -7.809 0.249 5.262 1 93.19 95 ALA A N 1
ATOM 766 C CA . ALA A 1 95 ? -8.711 -0.795 4.781 1 93.19 95 ALA A CA 1
ATOM 767 C C . ALA A 1 95 ? -8.18 -1.426 3.494 1 93.19 95 ALA A C 1
ATOM 769 O O . ALA A 1 95 ? -7.551 -0.751 2.678 1 93.19 95 ALA A O 1
ATOM 770 N N . SER A 1 96 ? -8.422 -2.748 3.387 1 93.06 96 SER A N 1
ATOM 771 C CA . SER A 1 96 ? -7.961 -3.43 2.182 1 93.06 96 SER A CA 1
ATOM 772 C C . SER A 1 96 ? -8.898 -4.57 1.801 1 93.06 96 SER A C 1
ATOM 774 O O . SER A 1 96 ? -9.719 -5.004 2.613 1 93.06 96 SER A O 1
ATOM 776 N N . SER A 1 97 ? -8.805 -4.922 0.623 1 93.19 97 SER A N 1
ATOM 777 C CA . SER A 1 97 ? -9.516 -6.082 0.1 1 93.19 97 SER A CA 1
ATOM 778 C C . SER A 1 97 ? -8.766 -6.707 -1.073 1 93.19 97 SER A C 1
ATOM 780 O O . SER A 1 97 ? -7.941 -6.047 -1.711 1 93.19 97 SER A O 1
ATOM 782 N N . THR A 1 98 ? -9.023 -8.008 -1.245 1 90.25 98 THR A N 1
ATOM 783 C CA . THR A 1 98 ? -8.383 -8.742 -2.33 1 90.25 98 THR A CA 1
ATOM 784 C C . THR A 1 98 ? -9.43 -9.297 -3.297 1 90.25 98 THR A C 1
ATOM 786 O O . THR A 1 98 ? -10.586 -9.477 -2.93 1 90.25 98 THR A O 1
ATOM 789 N N . PHE A 1 99 ? -9.016 -9.352 -4.496 1 92 99 PHE A N 1
ATOM 790 C CA . PHE A 1 99 ? -9.781 -10.016 -5.547 1 92 99 PHE A CA 1
ATOM 791 C C . PHE A 1 99 ? -8.93 -11.07 -6.25 1 92 99 PHE A C 1
ATOM 793 O O . PHE A 1 99 ? -7.73 -10.867 -6.465 1 92 99 PHE A O 1
ATOM 800 N N . GLN A 1 100 ? -9.641 -12.203 -6.438 1 88.12 100 GLN A N 1
ATOM 801 C CA . GLN A 1 100 ? -8.922 -13.266 -7.141 1 88.12 100 GLN A CA 1
ATOM 802 C C . GLN A 1 100 ? -9.82 -13.93 -8.188 1 88.12 100 GLN A C 1
ATOM 804 O O . GLN A 1 100 ? -10.992 -14.203 -7.934 1 88.12 100 GLN A O 1
ATOM 809 N N . SER A 1 101 ? -9.273 -14.062 -9.32 1 87.75 101 SER A N 1
ATOM 810 C CA . SER A 1 101 ? -9.867 -14.891 -10.375 1 87.75 101 SER A CA 1
ATOM 811 C C . SER A 1 101 ? -8.93 -16.016 -10.789 1 87.75 101 SER A C 1
ATOM 813 O O . SER A 1 101 ? -7.938 -16.281 -10.109 1 87.75 101 SER A O 1
ATOM 815 N N . ASN A 1 102 ? -9.273 -16.734 -11.883 1 84.31 102 ASN A N 1
ATOM 816 C CA . ASN A 1 102 ? -8.414 -17.812 -12.367 1 84.31 102 ASN A CA 1
ATOM 817 C C . ASN A 1 102 ? -7.156 -17.266 -13.031 1 84.31 102 ASN A C 1
ATOM 819 O O . ASN A 1 102 ? -6.145 -17.969 -13.117 1 84.31 102 ASN A O 1
ATOM 823 N N . THR A 1 103 ? -7.219 -16.062 -13.477 1 85.75 103 THR A N 1
ATOM 824 C CA . THR A 1 103 ? -6.102 -15.586 -14.289 1 85.75 103 THR A CA 1
ATOM 825 C C . THR A 1 103 ? -5.434 -14.383 -13.641 1 85.75 103 THR A C 1
ATOM 827 O O . THR A 1 103 ? -4.312 -14.016 -14 1 85.75 103 THR A O 1
ATOM 830 N N . LEU A 1 104 ? -6.156 -13.688 -12.75 1 87.12 104 LEU A N 1
ATOM 831 C CA . LEU A 1 104 ? -5.539 -12.492 -12.18 1 87.12 104 LEU A CA 1
ATOM 832 C C . LEU A 1 104 ? -5.871 -12.367 -10.695 1 87.12 104 LEU A C 1
ATOM 834 O O . LEU A 1 104 ? -6.844 -12.953 -10.219 1 87.12 104 LEU A O 1
ATOM 838 N N . PHE A 1 105 ? -5.035 -11.68 -9.953 1 87.69 105 PHE A N 1
ATOM 839 C CA . PHE A 1 105 ? -5.289 -11.281 -8.57 1 87.69 105 PHE A CA 1
ATOM 840 C C . PHE A 1 105 ? -5.121 -9.781 -8.398 1 87.69 105 PHE A C 1
ATOM 842 O O . PHE A 1 105 ? -4.449 -9.133 -9.203 1 87.69 105 PHE A O 1
ATOM 849 N N . ALA A 1 106 ? -5.816 -9.273 -7.422 1 90.69 106 ALA A N 1
ATOM 850 C CA . ALA A 1 106 ? -5.715 -7.848 -7.117 1 90.69 106 ALA A CA 1
ATOM 851 C C . ALA A 1 106 ? -5.82 -7.598 -5.613 1 90.69 106 ALA A C 1
ATOM 853 O O . ALA A 1 106 ? -6.609 -8.25 -4.926 1 90.69 106 ALA A O 1
ATOM 854 N N . VAL A 1 107 ? -5.008 -6.723 -5.156 1 90.19 107 VAL A N 1
ATOM 855 C CA . VAL A 1 107 ? -5.09 -6.211 -3.793 1 90.19 107 VAL A CA 1
ATOM 856 C C . VAL A 1 107 ? -5.219 -4.688 -3.82 1 90.19 107 VAL A C 1
ATOM 858 O O . VAL A 1 107 ? -4.414 -4.004 -4.457 1 90.19 107 VAL A O 1
ATOM 861 N N . ALA A 1 108 ? -6.215 -4.227 -3.217 1 94.69 108 ALA A N 1
ATOM 862 C CA . ALA A 1 108 ? -6.387 -2.781 -3.086 1 94.69 108 ALA A CA 1
ATOM 863 C C . ALA A 1 108 ? -6.473 -2.369 -1.619 1 94.69 108 ALA A C 1
ATOM 865 O O . ALA A 1 108 ? -7.035 -3.096 -0.796 1 94.69 108 ALA A O 1
ATOM 866 N N . ALA A 1 109 ? -5.895 -1.255 -1.341 1 93.88 109 ALA A N 1
ATOM 867 C CA . ALA A 1 109 ? -5.883 -0.737 0.025 1 93.88 109 ALA A CA 1
ATOM 868 C C . ALA A 1 109 ? -6.035 0.781 0.038 1 93.88 109 ALA A C 1
ATOM 870 O O . ALA A 1 109 ? -5.598 1.463 -0.892 1 93.88 109 ALA A O 1
ATOM 871 N N . VAL A 1 110 ? -6.672 1.242 1.054 1 94.62 110 VAL A N 1
ATOM 872 C CA . VAL A 1 110 ? -6.738 2.67 1.352 1 94.62 110 VAL A CA 1
ATOM 873 C C . VAL A 1 110 ? -6.066 2.949 2.693 1 94.62 110 VAL A C 1
ATOM 875 O O . VAL A 1 110 ? -6.387 2.312 3.701 1 94.62 110 VAL A O 1
ATOM 878 N N . TYR A 1 111 ? -5.16 3.834 2.629 1 90.44 111 TYR A N 1
ATOM 879 C CA . TYR A 1 111 ? -4.484 4.273 3.846 1 90.44 111 TYR A CA 1
ATOM 880 C C . TYR A 1 111 ? -4.926 5.68 4.234 1 90.44 111 TYR A C 1
ATOM 882 O O . TYR A 1 111 ? -4.988 6.574 3.389 1 90.44 111 TYR A O 1
ATOM 890 N N . ALA A 1 112 ? -5.262 5.797 5.477 1 90.38 112 ALA A N 1
ATOM 891 C CA . ALA A 1 112 ? -5.684 7.09 6.016 1 90.38 112 ALA A CA 1
ATOM 892 C C . ALA A 1 112 ? -4.691 7.602 7.055 1 90.38 112 ALA A C 1
ATOM 894 O O . ALA A 1 112 ? -4.445 6.941 8.062 1 90.38 112 ALA A O 1
ATOM 895 N N . VAL A 1 113 ? -4.145 8.711 6.766 1 84.06 113 VAL A N 1
ATOM 896 C CA . VAL A 1 113 ? -3.189 9.344 7.672 1 84.06 113 VAL A CA 1
ATOM 897 C C . VAL A 1 113 ? -3.83 10.562 8.328 1 84.06 113 VAL A C 1
ATOM 899 O O . VAL A 1 113 ? -4.234 11.5 7.641 1 84.06 113 VAL A O 1
ATOM 902 N N . TYR A 1 114 ? -3.867 10.43 9.633 1 82.12 114 TYR A N 1
ATOM 903 C CA . TYR A 1 114 ? -4.516 11.5 10.375 1 82.12 114 TYR A CA 1
ATOM 904 C C . TYR A 1 114 ? -3.641 12.75 10.414 1 82.12 114 TYR A C 1
ATOM 906 O O . TYR A 1 114 ? -2.434 12.664 10.656 1 82.12 114 TYR A O 1
ATOM 914 N N . PHE A 1 115 ? -4.219 13.898 10.016 1 75.38 115 PHE A N 1
ATOM 915 C CA . PHE A 1 115 ? -3.5 15.164 10.102 1 75.38 115 PHE A CA 1
ATOM 916 C C . PHE A 1 115 ? -4.121 16.062 11.156 1 75.38 115 PHE A C 1
ATOM 918 O O . PHE A 1 115 ? -5.344 16.156 11.266 1 75.38 115 PHE A O 1
ATOM 925 N N . GLU A 1 116 ? -3.381 16.219 12.133 1 65.88 116 GLU A N 1
ATOM 926 C CA . GLU A 1 116 ? -3.834 17.156 13.156 1 65.88 116 GLU A CA 1
ATOM 927 C C . GLU A 1 116 ? -3.891 18.578 12.609 1 65.88 116 GLU A C 1
ATOM 929 O O . GLU A 1 116 ? -3.117 18.938 11.727 1 65.88 116 GLU A O 1
ATOM 934 N N . LEU B 1 1 ? 31.203 35.125 7.184 1 31.59 1 LEU B N 1
ATOM 935 C CA . LEU B 1 1 ? 29.781 34.844 7.219 1 31.59 1 LEU B CA 1
ATOM 936 C C . LEU B 1 1 ? 29.453 33.562 6.453 1 31.59 1 LEU B C 1
ATOM 938 O O . LEU B 1 1 ? 29.516 33.562 5.219 1 31.59 1 LEU B O 1
ATOM 942 N N . ASP B 1 2 ? 30.047 32.375 6.699 1 34.84 2 ASP B N 1
ATOM 943 C CA . ASP B 1 2 ? 30.234 31.031 6.199 1 34.84 2 ASP B CA 1
ATOM 944 C C . ASP B 1 2 ? 28.891 30.359 5.918 1 34.84 2 ASP B C 1
ATOM 946 O O . ASP B 1 2 ? 28.109 30.094 6.836 1 34.84 2 ASP B O 1
ATOM 950 N N . ARG B 1 3 ? 28.219 30.906 4.961 1 38.56 3 ARG B N 1
ATOM 951 C CA . ARG B 1 3 ? 26.859 30.516 4.57 1 38.56 3 ARG B CA 1
ATOM 952 C C . ARG B 1 3 ? 26.734 29 4.48 1 38.56 3 ARG B C 1
ATOM 954 O O . ARG B 1 3 ? 27.406 28.359 3.666 1 38.56 3 ARG B O 1
ATOM 961 N N . THR B 1 4 ? 26.875 28.234 5.57 1 40.22 4 THR B N 1
ATOM 962 C CA . THR B 1 4 ? 26.625 26.797 5.656 1 40.22 4 THR B CA 1
ATOM 963 C C . THR B 1 4 ? 25.484 26.391 4.719 1 40.22 4 THR B C 1
ATOM 965 O O . THR B 1 4 ? 24.391 26.953 4.789 1 40.22 4 THR B O 1
ATOM 968 N N . PHE B 1 5 ? 25.688 26.234 3.48 1 38.59 5 PHE B N 1
ATOM 969 C CA . PHE B 1 5 ? 24.781 25.578 2.539 1 38.59 5 PHE B CA 1
ATOM 970 C C . PHE B 1 5 ? 23.859 24.609 3.26 1 38.59 5 PHE B C 1
ATOM 972 O O . PHE B 1 5 ? 24.297 23.562 3.748 1 38.59 5 PHE B O 1
ATOM 979 N N . LYS B 1 6 ? 23.25 25.047 4.27 1 39.53 6 LYS B N 1
ATOM 980 C CA . LYS B 1 6 ? 22.219 24.203 4.867 1 39.53 6 LYS B CA 1
ATOM 981 C C . LYS B 1 6 ? 21.516 23.375 3.803 1 39.53 6 LYS B C 1
ATOM 983 O O . LYS B 1 6 ? 21.031 23.906 2.803 1 39.53 6 LYS B O 1
ATOM 988 N N . LEU B 1 7 ? 22 22.188 3.43 1 40.56 7 LEU B N 1
ATOM 989 C CA . LEU B 1 7 ? 21.219 21.266 2.635 1 40.56 7 LEU B CA 1
ATOM 990 C C . LEU B 1 7 ? 19.719 21.438 2.906 1 40.56 7 LEU B C 1
ATOM 992 O O . LEU B 1 7 ? 19.281 21.359 4.055 1 40.56 7 LEU B O 1
ATOM 996 N N . THR B 1 8 ? 19.234 22.484 2.484 1 42.47 8 THR B N 1
ATOM 997 C CA . THR B 1 8 ? 17.781 22.703 2.555 1 42.47 8 THR B CA 1
ATOM 998 C C . THR B 1 8 ? 17.047 21.359 2.568 1 42.47 8 THR B C 1
ATOM 1000 O O . THR B 1 8 ? 17.359 20.469 1.783 1 42.47 8 THR B O 1
ATOM 1003 N N . PRO B 1 9 ? 16.719 20.828 3.719 1 48.5 9 PRO B N 1
ATOM 1004 C CA . PRO B 1 9 ? 15.898 19.625 3.727 1 48.5 9 PRO B CA 1
ATOM 1005 C C . PRO B 1 9 ? 15.125 19.422 2.43 1 48.5 9 PRO B C 1
ATOM 1007 O O . PRO B 1 9 ? 14.43 20.328 1.973 1 48.5 9 PRO B O 1
ATOM 1010 N N . SER B 1 10 ? 15.828 19.078 1.385 1 53.09 10 SER B N 1
ATOM 1011 C CA . SER B 1 10 ? 15.203 18.844 0.088 1 53.09 10 SER B CA 1
ATOM 1012 C C . SER B 1 10 ? 13.797 18.266 0.25 1 53.09 10 SER B C 1
ATOM 1014 O O . SER B 1 10 ? 13.586 17.344 1.051 1 53.09 10 SER B O 1
ATOM 1016 N N . ASN B 1 11 ? 12.719 19 0.144 1 63.75 11 ASN B N 1
ATOM 1017 C CA . ASN B 1 11 ? 11.312 18.625 0.045 1 63.75 11 ASN B CA 1
ATOM 1018 C C . ASN B 1 11 ? 11.109 17.453 -0.919 1 63.75 11 ASN B C 1
ATOM 1020 O O . ASN B 1 11 ? 9.992 17.219 -1.378 1 63.75 11 ASN B O 1
ATOM 1024 N N . PHE B 1 12 ? 12.344 16.859 -1.18 1 80.75 12 PHE B N 1
ATOM 1025 C CA . PHE B 1 12 ? 12.203 15.812 -2.195 1 80.75 12 PHE B CA 1
ATOM 1026 C C . PHE B 1 12 ? 12.25 14.43 -1.565 1 80.75 12 PHE B C 1
ATOM 1028 O O . PHE B 1 12 ? 13.047 14.188 -0.655 1 80.75 12 PHE B O 1
ATOM 1035 N N . PHE B 1 13 ? 11.422 13.703 -1.909 1 89.5 13 PHE B N 1
ATOM 1036 C CA . PHE B 1 13 ? 11.43 12.297 -1.516 1 89.5 13 PHE B CA 1
ATOM 1037 C C . PHE B 1 13 ? 12.477 11.523 -2.311 1 89.5 13 PHE B C 1
ATOM 1039 O O . PHE B 1 13 ? 12.391 11.438 -3.537 1 89.5 13 PHE B O 1
ATOM 1046 N N . PRO B 1 14 ? 13.555 11.031 -1.65 1 93.56 14 PRO B N 1
ATOM 1047 C CA . PRO B 1 14 ? 14.594 10.281 -2.363 1 93.56 14 PRO B CA 1
ATOM 1048 C C . PRO B 1 14 ? 14.133 8.883 -2.771 1 93.56 14 PRO B C 1
ATOM 1050 O O . PRO B 1 14 ? 14.484 7.895 -2.121 1 93.56 14 PRO B O 1
ATOM 1053 N N . GLU B 1 15 ? 13.516 8.781 -3.826 1 93.06 15 GLU B N 1
ATOM 1054 C CA . GLU B 1 15 ? 12.852 7.566 -4.281 1 93.06 15 GLU B CA 1
ATOM 1055 C C . GLU B 1 15 ? 13.844 6.426 -4.477 1 93.06 15 GLU B C 1
ATOM 1057 O O . GLU B 1 15 ? 13.609 5.305 -4.023 1 93.06 15 GLU B O 1
ATOM 1062 N N . ARG B 1 16 ? 14.906 6.688 -5.152 1 94.81 16 ARG B N 1
ATOM 1063 C CA . ARG B 1 16 ? 15.883 5.648 -5.477 1 94.81 16 ARG B CA 1
ATOM 1064 C C . ARG B 1 16 ? 16.531 5.098 -4.211 1 94.81 16 ARG B C 1
ATOM 1066 O O . ARG B 1 16 ? 16.734 3.889 -4.086 1 94.81 16 ARG B O 1
ATOM 1073 N N . LYS B 1 17 ? 16.922 5.973 -3.346 1 96.62 17 LYS B N 1
ATOM 1074 C CA . LYS B 1 17 ? 17.516 5.539 -2.088 1 96.62 17 LYS B CA 1
ATOM 1075 C C . LYS B 1 17 ? 16.547 4.691 -1.275 1 96.62 17 LYS B C 1
ATOM 1077 O O . LYS B 1 17 ? 16.922 3.658 -0.721 1 96.62 17 LYS B O 1
ATOM 1082 N N . VAL B 1 18 ? 15.266 5.145 -1.154 1 97.06 18 VAL B N 1
ATOM 1083 C CA . VAL B 1 18 ? 14.258 4.41 -0.41 1 97.06 18 VAL B CA 1
ATOM 1084 C C . VAL B 1 18 ? 14.008 3.057 -1.074 1 97.06 18 VAL B C 1
ATOM 1086 O O . VAL B 1 18 ? 13.867 2.037 -0.392 1 97.06 18 VAL B O 1
ATOM 1089 N N . GLN B 1 19 ? 14.039 3.014 -2.391 1 97.38 19 GLN B N 1
ATOM 1090 C CA . GLN B 1 19 ? 13.867 1.757 -3.113 1 97.38 19 GLN B CA 1
ATOM 1091 C C . GLN B 1 19 ? 14.992 0.78 -2.787 1 97.38 19 GLN B C 1
ATOM 1093 O O . GLN B 1 19 ? 14.758 -0.418 -2.619 1 97.38 19 GLN B O 1
ATOM 1098 N N . ALA B 1 20 ? 16.172 1.295 -2.742 1 98.12 20 ALA B N 1
ATOM 1099 C CA . ALA B 1 20 ? 17.312 0.455 -2.398 1 98.12 20 ALA B CA 1
ATOM 1100 C C . ALA B 1 20 ? 17.156 -0.126 -0.995 1 98.12 20 ALA B C 1
ATOM 1102 O O . ALA B 1 20 ? 17.469 -1.299 -0.767 1 98.12 20 ALA B O 1
ATOM 1103 N N . ILE B 1 21 ? 16.719 0.689 -0.083 1 98.25 21 ILE B N 1
ATOM 1104 C CA . ILE B 1 21 ? 16.469 0.237 1.281 1 98.25 21 ILE B CA 1
ATOM 1105 C C . ILE B 1 21 ? 15.461 -0.905 1.271 1 98.25 21 ILE B C 1
ATOM 1107 O O . ILE B 1 21 ? 15.688 -1.946 1.894 1 98.25 21 ILE B O 1
ATOM 1111 N N . ILE B 1 22 ? 14.344 -0.745 0.534 1 98.25 22 ILE B N 1
ATOM 1112 C CA . ILE B 1 22 ? 13.297 -1.752 0.463 1 98.25 22 ILE B CA 1
ATOM 1113 C C . ILE B 1 22 ? 13.867 -3.057 -0.089 1 98.25 22 ILE B C 1
ATOM 1115 O O . ILE B 1 22 ? 13.656 -4.125 0.492 1 98.25 22 ILE B O 1
ATOM 1119 N N . ARG B 1 23 ? 14.617 -2.922 -1.128 1 97.75 23 ARG B N 1
ATOM 1120 C CA . ARG B 1 23 ? 15.203 -4.094 -1.779 1 97.75 23 ARG B CA 1
ATOM 1121 C C . ARG B 1 23 ? 16.125 -4.848 -0.826 1 97.75 23 ARG B C 1
ATOM 1123 O O . ARG B 1 23 ? 16.047 -6.074 -0.731 1 97.75 23 ARG B O 1
ATOM 1130 N N . GLU B 1 24 ? 16.953 -4.117 -0.203 1 98.44 24 GLU B N 1
ATOM 1131 C CA . GLU B 1 24 ? 17.906 -4.723 0.716 1 98.44 24 GLU B CA 1
ATOM 1132 C C . GLU B 1 24 ? 17.203 -5.43 1.867 1 98.44 24 GLU B C 1
ATOM 1134 O O . GLU B 1 24 ? 17.594 -6.531 2.26 1 98.44 24 GLU B O 1
ATOM 1139 N N . VAL B 1 25 ? 16.203 -4.816 2.438 1 98.44 25 VAL B N 1
ATOM 1140 C CA . VAL B 1 25 ? 15.484 -5.387 3.574 1 98.44 25 VAL B CA 1
ATOM 1141 C C . VAL B 1 25 ? 14.734 -6.641 3.135 1 98.44 25 VAL B C 1
ATOM 1143 O O . VAL B 1 25 ? 14.742 -7.652 3.842 1 98.44 25 VAL B O 1
ATOM 1146 N N . LEU B 1 26 ? 14.055 -6.613 1.984 1 97.44 26 LEU B N 1
ATOM 1147 C CA . LEU B 1 26 ? 13.359 -7.785 1.464 1 97.44 26 LEU B CA 1
ATOM 1148 C C . LEU B 1 26 ? 14.328 -8.945 1.266 1 97.44 26 LEU B C 1
ATOM 1150 O O . LEU B 1 26 ? 14.062 -10.062 1.714 1 97.44 26 LEU B O 1
ATOM 1154 N N . LYS B 1 27 ? 15.43 -8.633 0.622 1 97.19 27 LYS B N 1
ATOM 1155 C CA . LYS B 1 27 ? 16.422 -9.68 0.363 1 97.19 27 LYS B CA 1
ATOM 1156 C C . LYS B 1 27 ? 16.969 -10.25 1.667 1 97.19 27 LYS B C 1
ATOM 1158 O O . LYS B 1 27 ? 17.094 -11.469 1.807 1 97.19 27 LYS B O 1
ATOM 1163 N N . LYS B 1 28 ? 17.266 -9.414 2.553 1 97.75 28 LYS B N 1
ATOM 1164 C CA . LYS B 1 28 ? 17.844 -9.805 3.842 1 97.75 28 LYS B CA 1
ATOM 1165 C C . LYS B 1 28 ? 16.938 -10.812 4.551 1 97.75 28 LYS B C 1
ATOM 1167 O O . LYS B 1 28 ? 17.422 -11.805 5.102 1 97.75 28 LYS B O 1
ATOM 1172 N N . HIS B 1 29 ? 15.625 -10.625 4.523 1 97.25 29 HIS B N 1
ATOM 1173 C CA . HIS B 1 29 ? 14.734 -11.414 5.371 1 97.25 29 HIS B CA 1
ATOM 1174 C C . HIS B 1 29 ? 14.086 -12.547 4.586 1 97.25 29 HIS B C 1
ATOM 1176 O O . HIS B 1 29 ? 13.602 -13.516 5.172 1 97.25 29 HIS B O 1
ATOM 1182 N N . LEU B 1 30 ? 14.133 -12.484 3.213 1 94.81 30 LEU B N 1
ATOM 1183 C CA . LEU B 1 30 ? 13.297 -13.43 2.48 1 94.81 30 LEU B CA 1
ATOM 1184 C C . LEU B 1 30 ? 14.148 -14.336 1.597 1 94.81 30 LEU B C 1
ATOM 1186 O O . LEU B 1 30 ? 13.672 -15.367 1.118 1 94.81 30 LEU B O 1
ATOM 1190 N N . GLN B 1 31 ? 15.375 -14.031 1.148 1 94.19 31 GLN B N 1
ATOM 1191 C CA . GLN B 1 31 ? 16.188 -14.742 0.171 1 94.19 31 GLN B CA 1
ATOM 1192 C C . GLN B 1 31 ? 16.281 -16.234 0.507 1 94.19 31 GLN B C 1
ATOM 1194 O O . GLN B 1 31 ? 16.297 -17.078 -0.39 1 94.19 31 GLN B O 1
ATOM 1199 N N . ASN B 1 32 ? 16.234 -16.625 1.723 1 91 32 ASN B N 1
ATOM 1200 C CA . ASN B 1 32 ? 16.359 -18.047 2.076 1 91 32 ASN B CA 1
ATOM 1201 C C . ASN B 1 32 ? 15.164 -18.531 2.883 1 91 32 ASN B C 1
ATOM 1203 O O . ASN B 1 32 ? 15.281 -19.484 3.654 1 91 32 ASN B O 1
ATOM 1207 N N . VAL B 1 33 ? 14.133 -17.859 2.664 1 91.25 33 VAL B N 1
ATOM 1208 C CA . VAL B 1 33 ? 12.938 -18.234 3.416 1 91.25 33 VAL B CA 1
ATOM 1209 C C . VAL B 1 33 ? 11.953 -18.953 2.5 1 91.25 33 VAL B C 1
ATOM 1211 O O . VAL B 1 33 ? 11.75 -18.547 1.355 1 91.25 33 VAL B O 1
ATOM 1214 N N . VAL B 1 34 ? 11.469 -20.109 2.953 1 90.31 34 VAL B N 1
ATOM 1215 C CA . VAL B 1 34 ? 10.391 -20.812 2.262 1 90.31 34 VAL B CA 1
ATOM 1216 C C . VAL B 1 34 ? 9.047 -20.344 2.812 1 90.31 34 VAL B C 1
ATOM 1218 O O . VAL B 1 34 ? 8.875 -20.234 4.027 1 90.31 34 VAL B O 1
ATOM 1221 N N . TYR B 1 35 ? 8.234 -20.219 1.931 1 89.31 35 TYR B N 1
ATOM 1222 C CA . TYR B 1 35 ? 6.922 -19.719 2.35 1 89.31 35 TYR B CA 1
ATOM 1223 C C . TYR B 1 35 ? 6.332 -20.594 3.443 1 89.31 35 TYR B C 1
ATOM 1225 O O . TYR B 1 35 ? 6.293 -21.828 3.311 1 89.31 35 TYR B O 1
ATOM 1233 N N . ASN B 1 36 ? 5.879 -19.922 4.441 1 90.38 36 ASN B N 1
ATOM 1234 C CA . ASN B 1 36 ? 5.141 -20.5 5.555 1 90.38 36 ASN B CA 1
ATOM 1235 C C . ASN B 1 36 ? 4.059 -19.562 6.066 1 90.38 36 ASN B C 1
ATOM 1237 O O . ASN B 1 36 ? 4.367 -18.5 6.617 1 90.38 36 ASN B O 1
ATOM 1241 N N . SER B 1 37 ? 2.85 -19.969 5.891 1 86.31 37 SER B N 1
ATOM 1242 C CA . SER B 1 37 ? 1.714 -19.109 6.199 1 86.31 37 SER B CA 1
ATOM 1243 C C . SER B 1 37 ? 1.737 -18.656 7.656 1 86.31 37 SER B C 1
ATOM 1245 O O . SER B 1 37 ? 1.307 -17.547 7.977 1 86.31 37 SER B O 1
ATOM 1247 N N . ASP B 1 38 ? 2.275 -19.391 8.484 1 90.75 38 ASP B N 1
ATOM 1248 C CA . ASP B 1 38 ? 2.283 -19.078 9.914 1 90.75 38 ASP B CA 1
ATOM 1249 C C . ASP B 1 38 ? 3.285 -17.969 10.234 1 90.75 38 ASP B C 1
ATOM 1251 O O . ASP B 1 38 ? 3.188 -17.328 11.281 1 90.75 38 ASP B O 1
ATOM 1255 N N . LYS B 1 39 ? 4.215 -17.828 9.375 1 91.5 39 LYS B N 1
ATOM 1256 C CA . LYS B 1 39 ? 5.285 -16.891 9.664 1 91.5 39 LYS B CA 1
ATOM 1257 C C . LYS B 1 39 ? 5.078 -15.578 8.906 1 91.5 39 LYS B C 1
ATOM 1259 O O . LYS B 1 39 ? 5.805 -14.602 9.117 1 91.5 39 LYS B O 1
ATOM 1264 N N . CYS B 1 40 ? 4.109 -15.555 8.102 1 90.19 40 CYS B N 1
ATOM 1265 C CA . CYS B 1 40 ? 3.949 -14.422 7.199 1 90.19 40 CYS B CA 1
ATOM 1266 C C . CYS B 1 40 ? 3.617 -13.148 7.969 1 90.19 40 CYS B C 1
ATOM 1268 O O . CYS B 1 40 ? 4.102 -12.07 7.629 1 90.19 40 CYS B O 1
ATOM 1270 N N . ALA B 1 41 ? 2.82 -13.305 8.977 1 90.19 41 ALA B N 1
ATOM 1271 C CA . ALA B 1 41 ? 2.459 -12.133 9.766 1 90.19 41 ALA B CA 1
ATOM 1272 C C . ALA B 1 41 ? 3.684 -11.539 10.461 1 90.19 41 ALA B C 1
ATOM 1274 O O . ALA B 1 41 ? 3.924 -10.328 10.383 1 90.19 41 ALA B O 1
ATOM 1275 N N . THR B 1 42 ? 4.453 -12.344 11.078 1 94.56 42 THR B N 1
ATOM 1276 C CA . THR B 1 42 ? 5.652 -11.906 11.789 1 94.56 42 THR B CA 1
ATOM 1277 C C . THR B 1 42 ? 6.676 -11.328 10.82 1 94.56 42 THR B C 1
ATOM 1279 O O . THR B 1 42 ? 7.281 -10.289 11.094 1 94.56 42 THR B O 1
ATOM 1282 N N . LEU B 1 43 ? 6.836 -12 9.703 1 94.81 43 LEU B N 1
ATOM 1283 C CA . LEU B 1 43 ? 7.809 -11.562 8.703 1 94.81 43 LEU B CA 1
ATOM 1284 C C . LEU B 1 43 ? 7.418 -10.211 8.117 1 94.81 43 LEU B C 1
ATOM 1286 O O . LEU B 1 43 ? 8.266 -9.328 7.965 1 94.81 43 LEU B O 1
ATOM 1290 N N . SER B 1 44 ? 6.188 -10.078 7.766 1 94.5 44 SER B N 1
ATOM 1291 C CA . SER B 1 44 ? 5.738 -8.812 7.191 1 94.5 44 SER B CA 1
ATOM 1292 C C . SER B 1 44 ? 5.91 -7.668 8.18 1 94.5 44 SER B C 1
ATOM 1294 O O . SER B 1 44 ? 6.289 -6.562 7.793 1 94.5 44 SER B O 1
ATOM 1296 N N . LYS B 1 45 ? 5.629 -7.941 9.453 1 93.81 45 LYS B N 1
ATOM 1297 C CA . LYS B 1 45 ? 5.809 -6.934 10.492 1 93.81 45 LYS B CA 1
ATOM 1298 C C . LYS B 1 45 ? 7.277 -6.555 10.648 1 93.81 45 LYS B C 1
ATOM 1300 O O . LYS B 1 45 ? 7.617 -5.375 10.711 1 93.81 45 LYS B O 1
ATOM 1305 N N . LEU B 1 46 ? 8.078 -7.508 10.695 1 96.88 46 LEU B N 1
ATOM 1306 C CA . LEU B 1 46 ? 9.516 -7.289 10.836 1 96.88 46 LEU B CA 1
ATOM 1307 C C . LEU B 1 46 ? 10.055 -6.461 9.672 1 96.88 46 LEU B C 1
ATOM 1309 O O . LEU B 1 46 ? 10.789 -5.496 9.883 1 96.88 46 LEU B O 1
ATOM 1313 N N . ILE B 1 47 ? 9.703 -6.859 8.5 1 97.56 47 ILE B N 1
ATOM 1314 C CA . ILE B 1 47 ? 10.188 -6.199 7.293 1 97.56 47 ILE B CA 1
ATOM 1315 C C . ILE B 1 47 ? 9.672 -4.762 7.25 1 97.56 47 ILE B C 1
ATOM 1317 O O . ILE B 1 47 ? 10.445 -3.828 7.016 1 97.56 47 ILE B O 1
ATOM 1321 N N . SER B 1 48 ? 8.414 -4.578 7.496 1 95.31 48 SER B N 1
ATOM 1322 C CA . SER B 1 48 ? 7.855 -3.232 7.461 1 95.31 48 SER B CA 1
ATOM 1323 C C . SER B 1 48 ? 8.469 -2.348 8.539 1 95.31 48 SER B C 1
ATOM 1325 O O . SER B 1 48 ? 8.734 -1.167 8.305 1 95.31 48 SER B O 1
ATOM 1327 N N . ASP B 1 49 ? 8.703 -2.895 9.688 1 95.88 49 ASP B N 1
ATOM 1328 C CA . ASP B 1 49 ? 9.328 -2.152 10.781 1 95.88 49 ASP B CA 1
ATOM 1329 C C . ASP B 1 49 ? 10.742 -1.718 10.406 1 95.88 49 ASP B C 1
ATOM 1331 O O . ASP B 1 49 ? 11.125 -0.57 10.648 1 95.88 49 ASP B O 1
ATOM 1335 N N . GLU B 1 50 ? 11.453 -2.6 9.891 1 97.88 50 GLU B N 1
ATOM 1336 C CA . GLU B 1 50 ? 12.828 -2.27 9.523 1 97.88 50 GLU B CA 1
ATOM 1337 C C . GLU B 1 50 ? 12.867 -1.232 8.406 1 97.88 50 GLU B C 1
ATOM 1339 O O . GLU B 1 50 ? 13.672 -0.304 8.438 1 97.88 50 GLU B O 1
ATOM 1344 N N . ILE B 1 51 ? 12.023 -1.396 7.383 1 97.62 51 ILE B N 1
ATOM 1345 C CA . ILE B 1 51 ? 11.938 -0.406 6.312 1 97.62 51 ILE B CA 1
ATOM 1346 C C . ILE B 1 51 ? 11.602 0.962 6.902 1 97.62 51 ILE B C 1
ATOM 1348 O O . ILE B 1 51 ? 12.258 1.959 6.582 1 97.62 51 ILE B O 1
ATOM 1352 N N . LYS B 1 52 ? 10.641 0.991 7.746 1 94.94 52 LYS B N 1
ATOM 1353 C CA . LYS B 1 52 ? 10.242 2.236 8.398 1 94.94 52 LYS B CA 1
ATOM 1354 C C . LYS B 1 52 ? 11.414 2.873 9.133 1 94.94 52 LYS B C 1
ATOM 1356 O O . LYS B 1 52 ? 11.672 4.07 8.992 1 94.94 52 LYS B O 1
ATOM 1361 N N . GLN B 1 53 ? 12.078 2.076 9.883 1 96.06 53 GLN B N 1
ATOM 1362 C CA . GLN B 1 53 ? 13.195 2.582 10.672 1 96.06 53 GLN B CA 1
ATOM 1363 C C . GLN B 1 53 ? 14.305 3.125 9.773 1 96.06 53 GLN B C 1
ATOM 1365 O O . GLN B 1 53 ? 14.836 4.211 10.023 1 96.06 53 GLN B O 1
ATOM 1370 N N . ARG B 1 54 ? 14.664 2.389 8.781 1 97.06 54 ARG B N 1
ATOM 1371 C CA . ARG B 1 54 ? 15.734 2.812 7.883 1 97.06 54 ARG B CA 1
ATOM 1372 C C . ARG B 1 54 ? 15.336 4.066 7.117 1 97.06 54 ARG B C 1
ATOM 1374 O O . ARG B 1 54 ? 16.172 4.941 6.871 1 97.06 54 ARG B O 1
ATOM 1381 N N . VAL B 1 55 ? 14.102 4.176 6.711 1 95.25 55 VAL B N 1
ATOM 1382 C CA . VAL B 1 55 ? 13.625 5.355 6.004 1 95.25 55 VAL B CA 1
ATOM 1383 C C . VAL B 1 55 ? 13.547 6.543 6.965 1 95.25 55 VAL B C 1
ATOM 1385 O O . VAL B 1 55 ? 13.844 7.676 6.582 1 95.25 55 VAL B O 1
ATOM 1388 N N . LYS B 1 56 ? 13.109 6.32 8.172 1 91.75 56 LYS B N 1
ATOM 1389 C CA . LYS B 1 56 ? 13.078 7.367 9.195 1 91.75 56 LYS B CA 1
ATOM 1390 C C . LYS B 1 56 ? 14.461 7.988 9.383 1 91.75 56 LYS B C 1
ATOM 1392 O O . LYS B 1 56 ? 14.578 9.195 9.594 1 91.75 56 LYS B O 1
ATOM 1397 N N . ASN B 1 57 ? 15.484 7.184 9.281 1 94.12 57 ASN B N 1
ATOM 1398 C CA . ASN B 1 57 ? 16.859 7.621 9.484 1 94.12 57 ASN B CA 1
ATOM 1399 C C . ASN B 1 57 ? 17.344 8.5 8.336 1 94.12 57 ASN B C 1
ATOM 1401 O O . ASN B 1 57 ? 18.406 9.117 8.43 1 94.12 57 ASN B O 1
ATOM 1405 N N . LEU B 1 58 ? 16.578 8.602 7.25 1 92.06 58 LEU B N 1
ATOM 1406 C CA . LEU B 1 58 ? 16.906 9.516 6.16 1 92.06 58 LEU B CA 1
ATOM 1407 C C . LEU B 1 58 ? 16.469 10.938 6.508 1 92.06 58 LEU B C 1
ATOM 1409 O O . LEU B 1 58 ? 16.781 11.883 5.773 1 92.06 58 LEU B O 1
ATOM 1413 N N . ASN B 1 59 ? 15.742 11.172 7.562 1 87.81 59 ASN B N 1
ATOM 1414 C CA . ASN B 1 59 ? 15.32 12.469 8.086 1 87.81 59 ASN B CA 1
ATOM 1415 C C . ASN B 1 59 ? 14.492 13.242 7.062 1 87.81 59 ASN B C 1
ATOM 1417 O O . ASN B 1 59 ? 14.781 14.398 6.773 1 87.81 59 ASN B O 1
ATOM 1421 N N . LEU B 1 60 ? 13.414 12.625 6.645 1 86.44 60 LEU B N 1
ATOM 1422 C CA . LEU B 1 60 ? 12.484 13.266 5.723 1 86.44 60 LEU B CA 1
ATOM 1423 C C . LEU B 1 60 ? 11.453 14.094 6.48 1 86.44 60 LEU B C 1
ATOM 1425 O O . LEU B 1 60 ? 10.297 13.688 6.598 1 86.44 60 LEU B O 1
ATOM 1429 N N . ASP B 1 61 ? 11.75 15.289 6.945 1 79.38 61 ASP B N 1
ATOM 1430 C CA . ASP B 1 61 ? 11.039 16.094 7.938 1 79.38 61 ASP B CA 1
ATOM 1431 C C . ASP B 1 61 ? 9.672 16.516 7.422 1 79.38 61 ASP B C 1
ATOM 1433 O O . ASP B 1 61 ? 8.742 16.719 8.203 1 79.38 61 ASP B O 1
ATOM 1437 N N . ARG B 1 62 ? 9.453 16.609 6.176 1 80.44 62 ARG B N 1
ATOM 1438 C CA . ARG B 1 62 ? 8.203 17.156 5.668 1 80.44 62 ARG B CA 1
ATOM 1439 C C . ARG B 1 62 ? 7.332 16.062 5.066 1 80.44 62 ARG B C 1
ATOM 1441 O O . ARG B 1 62 ? 6.43 16.328 4.273 1 80.44 62 ARG B O 1
ATOM 1448 N N . PHE B 1 63 ? 7.66 14.859 5.473 1 86.56 63 PHE B N 1
ATOM 1449 C CA . PHE B 1 63 ? 6.879 13.75 4.945 1 86.56 63 PHE B CA 1
ATOM 1450 C C . PHE B 1 63 ? 6.371 12.859 6.074 1 86.56 63 PHE B C 1
ATOM 1452 O O . PHE B 1 63 ? 7.109 12.562 7.02 1 86.56 63 PHE B O 1
ATOM 1459 N N . LYS B 1 64 ? 5.086 12.523 5.953 1 85.75 64 LYS B N 1
ATOM 1460 C CA . LYS B 1 64 ? 4.59 11.344 6.648 1 85.75 64 LYS B CA 1
ATOM 1461 C C . LYS B 1 64 ? 4.812 10.078 5.82 1 85.75 64 LYS B C 1
ATOM 1463 O O . LYS B 1 64 ? 4.484 10.047 4.633 1 85.75 64 LYS B O 1
ATOM 1468 N N . ILE B 1 65 ? 5.367 9.133 6.516 1 90.19 65 ILE B N 1
ATOM 1469 C CA . ILE B 1 65 ? 5.789 7.953 5.766 1 90.19 65 ILE B CA 1
ATOM 1470 C C . ILE B 1 65 ? 4.945 6.75 6.18 1 90.19 65 ILE B C 1
ATOM 1472 O O . ILE B 1 65 ? 4.684 6.547 7.367 1 90.19 65 ILE B O 1
ATOM 1476 N N . ILE B 1 66 ? 4.547 5.945 5.18 1 91.12 66 ILE B N 1
ATOM 1477 C CA . ILE B 1 66 ? 3.893 4.66 5.395 1 91.12 66 ILE B CA 1
ATOM 1478 C C . ILE B 1 66 ? 4.668 3.561 4.668 1 91.12 66 ILE B C 1
ATOM 1480 O O . ILE B 1 66 ? 4.945 3.674 3.473 1 91.12 66 ILE B O 1
ATOM 1484 N N . ALA B 1 67 ? 5.059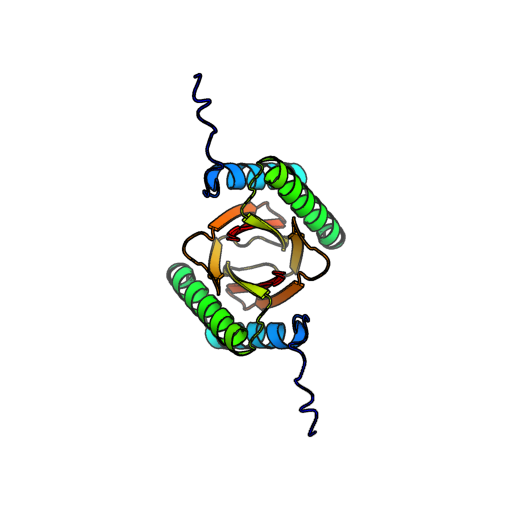 2.584 5.449 1 94.38 67 ALA B N 1
ATOM 1485 C CA . ALA B 1 67 ? 5.672 1.394 4.863 1 94.38 67 ALA B CA 1
ATOM 1486 C C . ALA B 1 67 ? 4.684 0.23 4.828 1 94.38 67 ALA B C 1
ATOM 1488 O O . ALA B 1 67 ? 4.078 -0.111 5.848 1 94.38 67 ALA B O 1
ATOM 1489 N N . VAL B 1 68 ? 4.508 -0.37 3.66 1 92.56 68 VAL B N 1
ATOM 1490 C CA . VAL B 1 68 ? 3.568 -1.473 3.482 1 92.56 68 VAL B CA 1
ATOM 1491 C C . VAL B 1 68 ? 4.285 -2.662 2.846 1 92.56 68 VAL B C 1
ATOM 1493 O O . VAL B 1 68 ? 5.07 -2.494 1.912 1 92.56 68 VAL B O 1
ATOM 1496 N N . VAL B 1 69 ? 3.961 -3.824 3.373 1 93.62 69 VAL B N 1
ATOM 1497 C CA . VAL B 1 69 ? 4.543 -5.055 2.846 1 93.62 69 VAL B CA 1
ATOM 1498 C C . VAL B 1 69 ? 3.438 -6.074 2.578 1 93.62 69 VAL B C 1
ATOM 1500 O O . VAL B 1 69 ? 2.598 -6.332 3.445 1 93.62 69 VAL B O 1
ATOM 1503 N N . HIS B 1 70 ? 3.451 -6.574 1.429 1 88.75 70 HIS B N 1
ATOM 1504 C CA . HIS B 1 70 ? 2.578 -7.676 1.047 1 88.75 70 HIS B CA 1
ATOM 1505 C C . HIS B 1 70 ? 3.373 -8.961 0.824 1 88.75 70 HIS B C 1
ATOM 1507 O O . HIS B 1 70 ? 4.297 -8.984 0.005 1 88.75 70 HIS B O 1
ATOM 1513 N N . LEU B 1 71 ? 2.986 -9.945 1.58 1 89.44 71 LEU B N 1
ATOM 1514 C CA . LEU B 1 71 ? 3.625 -11.25 1.441 1 89.44 71 LEU B CA 1
ATOM 1515 C C . LEU B 1 71 ? 2.623 -12.305 0.971 1 89.44 71 LEU B C 1
ATOM 1517 O O . LEU B 1 71 ? 1.506 -12.375 1.489 1 89.44 71 LEU B O 1
ATOM 1521 N N . GLY B 1 72 ? 2.967 -13.117 0.042 1 84.94 72 GLY B N 1
ATOM 1522 C CA . GLY B 1 72 ? 2.09 -14.164 -0.457 1 84.94 72 GLY B CA 1
ATOM 1523 C C . GLY B 1 72 ? 2.84 -15.375 -0.98 1 84.94 72 GLY B C 1
ATOM 1524 O O . GLY B 1 72 ? 4.066 -15.352 -1.095 1 84.94 72 GLY B O 1
ATOM 1525 N N . SER B 1 73 ? 1.86 -16.422 -1.043 1 80.75 73 SER B N 1
ATOM 1526 C CA . SER B 1 73 ? 2.383 -17.656 -1.599 1 80.75 73 SER B CA 1
ATOM 1527 C C . SER B 1 73 ? 2.379 -17.625 -3.123 1 80.75 73 SER B C 1
ATOM 1529 O O . SER B 1 73 ? 1.495 -17.031 -3.734 1 80.75 73 SER B O 1
ATOM 1531 N N . ASP B 1 74 ? 3.27 -18.438 -3.824 1 67.44 74 ASP B N 1
ATOM 1532 C CA . ASP B 1 74 ? 3.338 -18.703 -5.258 1 67.44 74 ASP B CA 1
ATOM 1533 C C . ASP B 1 74 ? 3.168 -17.406 -6.066 1 67.44 74 ASP B C 1
ATOM 1535 O O . ASP B 1 74 ? 2.133 -16.75 -5.98 1 67.44 74 ASP B O 1
ATOM 1539 N N . GLY B 1 75 ? 4.086 -17.109 -6.902 1 58.41 75 GLY B N 1
ATOM 1540 C CA . GLY B 1 75 ? 4.457 -15.719 -7.117 1 58.41 75 GLY B CA 1
ATOM 1541 C C . GLY B 1 75 ? 3.9 -15.141 -8.406 1 58.41 75 GLY B C 1
ATOM 1542 O O . GLY B 1 75 ? 3.502 -15.883 -9.305 1 58.41 75 GLY B O 1
ATOM 1543 N N . SER B 1 76 ? 3.225 -14.016 -8.141 1 59.12 76 SER B N 1
ATOM 1544 C CA . SER B 1 76 ? 2.879 -13.18 -9.281 1 59.12 76 SER B CA 1
ATOM 1545 C C . SER B 1 76 ? 4.086 -12.938 -10.18 1 59.12 76 SER B C 1
ATOM 1547 O O . SER B 1 76 ? 5.207 -12.773 -9.695 1 59.12 76 SER B O 1
ATOM 1549 N N . GLN B 1 77 ? 4.078 -13.516 -11.422 1 60.75 77 GLN B N 1
ATOM 1550 C CA . GLN B 1 77 ? 5.152 -13.25 -12.367 1 60.75 77 GLN B CA 1
ATOM 1551 C C . GLN B 1 77 ? 5.215 -11.766 -12.719 1 60.75 77 GLN B C 1
ATOM 1553 O O . GLN B 1 77 ? 6.238 -11.273 -13.203 1 60.75 77 GLN B O 1
ATOM 1558 N N . SER B 1 78 ? 4.039 -11.047 -12.531 1 70.31 78 SER B N 1
ATOM 1559 C CA . SER B 1 78 ? 3.982 -9.633 -12.883 1 70.31 78 SER B CA 1
ATOM 1560 C C . SER B 1 78 ? 3.055 -8.867 -11.953 1 70.31 78 SER B C 1
ATOM 1562 O O . SER B 1 78 ? 2.029 -9.391 -11.516 1 70.31 78 SER B O 1
ATOM 1564 N N . LEU B 1 79 ? 3.561 -7.793 -11.375 1 77.56 79 LEU B N 1
ATOM 1565 C CA . LEU B 1 79 ? 2.779 -6.941 -10.484 1 77.56 79 LEU B CA 1
ATOM 1566 C C . LEU B 1 79 ? 2.756 -5.504 -10.984 1 77.56 79 LEU B C 1
ATOM 1568 O O . LEU B 1 79 ? 3.803 -4.934 -11.305 1 77.56 79 LEU B O 1
ATOM 1572 N N . ASN B 1 80 ? 1.56 -5.113 -11.281 1 86.06 80 ASN B N 1
ATOM 1573 C CA . ASN B 1 80 ? 1.346 -3.705 -11.609 1 86.06 80 ASN B CA 1
ATOM 1574 C C . ASN B 1 80 ? 0.753 -2.943 -10.422 1 86.06 80 ASN B C 1
ATOM 1576 O O . ASN B 1 80 ? -0.151 -3.439 -9.75 1 86.06 80 ASN B O 1
ATOM 1580 N N . ILE B 1 81 ? 1.373 -1.804 -10.188 1 84.81 81 ILE B N 1
ATOM 1581 C CA . ILE B 1 81 ? 0.907 -1.006 -9.062 1 84.81 81 ILE B CA 1
ATOM 1582 C C . ILE B 1 81 ? 0.279 0.29 -9.57 1 84.81 81 ILE B C 1
ATOM 1584 O O . ILE B 1 81 ? 0.849 0.967 -10.43 1 84.81 81 ILE B O 1
ATOM 1588 N N . GLY B 1 82 ? -0.933 0.511 -9.125 1 87.31 82 GLY B N 1
ATOM 1589 C CA . GLY B 1 82 ? -1.585 1.802 -9.273 1 87.31 82 GLY B CA 1
ATOM 1590 C C . GLY B 1 82 ? -1.872 2.486 -7.949 1 87.31 82 GLY B C 1
ATOM 1591 O O . GLY B 1 82 ? -2.219 1.827 -6.969 1 87.31 82 GLY B O 1
ATOM 1592 N N . SER B 1 83 ? -1.629 3.82 -7.867 1 86.56 83 SER B N 1
ATOM 1593 C CA . SER B 1 83 ? -1.909 4.547 -6.633 1 86.56 83 SER B CA 1
ATOM 1594 C C . SER B 1 83 ? -2.461 5.938 -6.922 1 86.56 83 SER B C 1
ATOM 1596 O O . SER B 1 83 ? -2.186 6.516 -7.977 1 86.56 83 SER B O 1
ATOM 1598 N N . ARG B 1 84 ? -3.336 6.367 -6.031 1 84.31 84 ARG B N 1
ATOM 1599 C CA . ARG B 1 84 ? -3.91 7.707 -6.086 1 84.31 84 ARG B CA 1
ATOM 1600 C C . ARG B 1 84 ? -4 8.32 -4.691 1 84.31 84 ARG B C 1
ATOM 1602 O O . ARG B 1 84 ? -4.234 7.613 -3.711 1 84.31 84 ARG B O 1
ATOM 1609 N N . CYS B 1 85 ? -3.746 9.656 -4.629 1 82.38 85 CYS B N 1
ATOM 1610 C CA . CYS B 1 85 ? -3.871 10.375 -3.365 1 82.38 85 CYS B CA 1
ATOM 1611 C C . CYS B 1 85 ? -4.914 11.484 -3.469 1 82.38 85 CYS B C 1
ATOM 1613 O O . CYS B 1 85 ? -5.172 12 -4.555 1 82.38 85 CYS B O 1
ATOM 1615 N N . VAL B 1 86 ? -5.555 11.844 -2.338 1 74.19 86 VAL B N 1
ATOM 1616 C CA . VAL B 1 86 ? -6.617 12.844 -2.312 1 74.19 86 VAL B CA 1
ATOM 1617 C C . VAL B 1 86 ? -6.008 14.242 -2.217 1 74.19 86 VAL B C 1
ATOM 1619 O O . VAL B 1 86 ? -6.516 15.188 -2.822 1 74.19 86 VAL B O 1
ATOM 1622 N N . TRP B 1 87 ? -5.004 14.555 -1.559 1 67.19 87 TRP B N 1
ATOM 1623 C CA . TRP B 1 87 ? -4.59 15.914 -1.231 1 67.19 87 TRP B CA 1
ATOM 1624 C C . TRP B 1 87 ? -3.543 16.422 -2.219 1 67.19 87 TRP B C 1
ATOM 1626 O O . TRP B 1 87 ? -3.701 17.484 -2.811 1 67.19 87 TRP B O 1
ATOM 1636 N N . ASN B 1 88 ? -2.373 16.266 -1.981 1 63.28 88 ASN B N 1
ATOM 1637 C CA . ASN B 1 88 ? -1.323 16.875 -2.795 1 63.28 88 ASN B CA 1
ATOM 1638 C C . ASN B 1 88 ? -0.562 15.828 -3.598 1 63.28 88 ASN B C 1
ATOM 1640 O O . ASN B 1 88 ? 0.333 15.164 -3.072 1 63.28 88 ASN B O 1
ATOM 1644 N N . THR B 1 89 ? -1.033 15.742 -4.746 1 66 89 THR B N 1
ATOM 1645 C CA . THR B 1 89 ? -0.417 14.766 -5.641 1 66 89 THR B CA 1
ATOM 1646 C C . THR B 1 89 ? 0.903 15.297 -6.191 1 66 89 THR B C 1
ATOM 1648 O O . THR B 1 89 ? 1.697 14.539 -6.754 1 66 89 THR B O 1
ATOM 1651 N N . GLN B 1 90 ? 1.142 16.547 -5.863 1 71.38 90 GLN B N 1
ATOM 1652 C CA . GLN B 1 90 ? 2.332 17.141 -6.465 1 71.38 90 GLN B CA 1
ATOM 1653 C C . GLN B 1 90 ? 3.596 16.703 -5.727 1 71.38 90 GLN B C 1
ATOM 1655 O O . GLN B 1 90 ? 4.656 16.562 -6.336 1 71.38 90 GLN B O 1
ATOM 1660 N N . PHE B 1 91 ? 3.473 16.469 -4.391 1 74.88 91 PHE B N 1
ATOM 1661 C CA . PHE B 1 91 ? 4.676 16.203 -3.613 1 74.88 91 PHE B CA 1
ATOM 1662 C C . PHE B 1 91 ? 4.672 14.773 -3.09 1 74.88 91 PHE B C 1
ATOM 1664 O O . PHE B 1 91 ? 5.727 14.219 -2.77 1 74.88 91 PHE B O 1
ATOM 1671 N N . ASP B 1 92 ? 3.527 14.227 -3.088 1 78.12 92 ASP B N 1
ATOM 1672 C CA . ASP B 1 92 ? 3.447 12.844 -2.623 1 78.12 92 ASP B CA 1
ATOM 1673 C C . ASP B 1 92 ? 4.18 11.906 -3.572 1 78.12 92 ASP B C 1
ATOM 1675 O O . ASP B 1 92 ? 4.156 12.094 -4.789 1 78.12 92 ASP B O 1
ATOM 1679 N N . ASN B 1 93 ? 4.922 11.07 -3.021 1 86.5 93 ASN B N 1
ATOM 1680 C CA . ASN B 1 93 ? 5.695 10.109 -3.803 1 86.5 93 ASN B CA 1
ATOM 1681 C C . ASN B 1 93 ? 5.777 8.758 -3.107 1 86.5 93 ASN B C 1
ATOM 1683 O O . ASN B 1 93 ? 5.273 8.594 -1.994 1 86.5 93 ASN B O 1
ATOM 1687 N N . PHE B 1 94 ? 6.23 7.797 -3.898 1 89.75 94 PHE B N 1
ATOM 1688 C CA . PHE B 1 94 ? 6.383 6.48 -3.291 1 89.75 94 PHE B CA 1
ATOM 1689 C C . PHE B 1 94 ? 7.566 5.738 -3.898 1 89.75 94 PHE B C 1
ATOM 1691 O O . PHE B 1 94 ? 8.062 6.117 -4.961 1 89.75 94 PHE B O 1
ATOM 1698 N N . ALA B 1 95 ? 8.047 4.801 -3.244 1 93.25 95 ALA B N 1
ATOM 1699 C CA . ALA B 1 95 ? 9.023 3.82 -3.719 1 93.25 95 ALA B CA 1
ATOM 1700 C C . ALA B 1 95 ? 8.57 2.4 -3.395 1 93.25 95 ALA B C 1
ATOM 1702 O O . ALA B 1 95 ? 7.926 2.166 -2.369 1 93.25 95 ALA B O 1
ATOM 1703 N N . SER B 1 96 ? 8.883 1.48 -4.34 1 93 96 SER B N 1
ATOM 1704 C CA . SER B 1 96 ? 8.492 0.094 -4.105 1 93 96 SER B CA 1
ATOM 1705 C C . SER B 1 96 ? 9.5 -0.874 -4.711 1 93 96 SER B C 1
ATOM 1707 O O . SER B 1 96 ? 10.328 -0.482 -5.539 1 93 96 SER B O 1
ATOM 1709 N N . SER B 1 97 ? 9.461 -2.016 -4.23 1 93.25 97 SER B N 1
ATOM 1710 C CA . SER B 1 97 ? 10.25 -3.121 -4.766 1 93.25 97 SER B CA 1
ATOM 1711 C C . SER B 1 97 ? 9.562 -4.461 -4.516 1 93.25 97 SER B C 1
ATOM 1713 O O . SER B 1 97 ? 8.719 -4.574 -3.625 1 93.25 97 SER B O 1
ATOM 1715 N N . THR B 1 98 ? 9.898 -5.402 -5.395 1 90.44 98 THR B N 1
ATOM 1716 C CA . THR B 1 98 ? 9.328 -6.742 -5.285 1 90.44 98 THR B CA 1
ATOM 1717 C C . THR B 1 98 ? 10.422 -7.781 -5.066 1 90.44 98 THR B C 1
ATOM 1719 O O . THR B 1 98 ? 11.586 -7.547 -5.406 1 90.44 98 THR B O 1
ATOM 1722 N N . PHE B 1 99 ? 10.047 -8.766 -4.355 1 92.12 99 PHE B N 1
ATOM 1723 C CA . PHE B 1 99 ? 10.875 -9.953 -4.176 1 92.12 99 PHE B CA 1
ATOM 1724 C C . PHE B 1 99 ? 10.102 -11.211 -4.555 1 92.12 99 PHE B C 1
ATOM 1726 O O . PHE B 1 99 ? 8.898 -11.312 -4.289 1 92.12 99 PHE B O 1
ATOM 1733 N N . GLN B 1 100 ? 10.867 -12.039 -5.285 1 88.31 100 GLN B N 1
ATOM 1734 C CA . GLN B 1 100 ? 10.234 -13.297 -5.672 1 88.31 100 GLN B CA 1
ATOM 1735 C C . GLN B 1 100 ? 11.188 -14.477 -5.48 1 88.31 100 GLN B C 1
ATOM 1737 O O . GLN B 1 100 ? 12.367 -14.383 -5.824 1 88.31 100 GLN B O 1
ATOM 1742 N N . SER B 1 101 ? 10.68 -15.453 -4.879 1 88 101 SER B N 1
ATOM 1743 C CA . SER B 1 101 ? 11.344 -16.75 -4.816 1 88 101 SER B CA 1
ATOM 1744 C C . SER B 1 101 ? 10.484 -17.844 -5.441 1 88 101 SER B C 1
ATOM 1746 O O . SER B 1 101 ? 9.492 -17.547 -6.113 1 88 101 SER B O 1
ATOM 1748 N N . ASN B 1 102 ? 10.898 -19.125 -5.277 1 84.5 102 ASN B N 1
ATOM 1749 C CA . ASN B 1 102 ? 10.117 -20.234 -5.82 1 84.5 102 ASN B CA 1
ATOM 1750 C C . ASN B 1 102 ? 8.844 -20.469 -5.012 1 84.5 102 ASN B C 1
ATOM 1752 O O . ASN B 1 102 ? 7.879 -21.031 -5.516 1 84.5 102 ASN B O 1
ATOM 1756 N N . THR B 1 103 ? 8.844 -20.016 -3.797 1 85.81 103 THR B N 1
ATOM 1757 C CA . THR B 1 103 ? 7.719 -20.406 -2.951 1 85.81 103 THR B CA 1
ATOM 1758 C C . THR B 1 103 ? 6.969 -19.172 -2.457 1 85.81 103 THR B C 1
ATOM 1760 O O . THR B 1 103 ? 5.84 -19.281 -1.974 1 85.81 103 THR B O 1
ATOM 1763 N N . LEU B 1 104 ? 7.633 -18 -2.477 1 87.19 104 LEU B N 1
ATOM 1764 C CA . LEU B 1 104 ? 6.934 -16.844 -1.943 1 87.19 104 LEU B CA 1
ATOM 1765 C C . LEU B 1 104 ? 7.227 -15.602 -2.781 1 87.19 104 LEU B C 1
ATOM 1767 O O . LEU B 1 104 ? 8.219 -15.562 -3.512 1 87.19 104 LEU B O 1
ATOM 1771 N N . PHE B 1 105 ? 6.34 -14.648 -2.758 1 87.81 105 PHE B N 1
ATOM 1772 C CA . PHE B 1 105 ? 6.539 -13.32 -3.33 1 87.81 105 PHE B CA 1
ATOM 1773 C C . PHE B 1 105 ? 6.277 -12.242 -2.289 1 87.81 105 PHE B C 1
ATOM 1775 O O . PHE B 1 105 ? 5.586 -12.484 -1.297 1 87.81 105 PHE B O 1
ATOM 1782 N N . ALA B 1 106 ? 6.926 -11.125 -2.504 1 90.75 106 ALA B N 1
ATOM 1783 C CA . ALA B 1 106 ? 6.734 -9.992 -1.608 1 90.75 106 ALA B CA 1
ATOM 1784 C C . ALA B 1 106 ? 6.789 -8.672 -2.375 1 90.75 106 ALA B C 1
ATOM 1786 O O . ALA B 1 106 ? 7.598 -8.516 -3.293 1 90.75 106 ALA B O 1
ATOM 1787 N N . VAL B 1 107 ? 5.914 -7.812 -2.016 1 90.31 107 VAL B N 1
ATOM 1788 C CA . VAL B 1 107 ? 5.934 -6.43 -2.488 1 90.31 107 VAL B CA 1
ATOM 1789 C C . VAL B 1 107 ? 5.977 -5.477 -1.299 1 90.31 107 VAL B C 1
ATOM 1791 O O . VAL B 1 107 ? 5.152 -5.574 -0.387 1 90.31 107 VAL B O 1
ATOM 1794 N N . ALA B 1 108 ? 6.934 -4.664 -1.31 1 94.75 108 ALA B N 1
ATOM 1795 C CA . ALA B 1 108 ? 7.023 -3.633 -0.28 1 94.75 108 ALA B CA 1
ATOM 1796 C C . ALA B 1 108 ? 7.047 -2.238 -0.901 1 94.75 108 ALA B C 1
ATOM 1798 O O . ALA B 1 108 ? 7.633 -2.035 -1.967 1 94.75 108 ALA B O 1
ATOM 1799 N N . ALA B 1 109 ? 6.379 -1.354 -0.237 1 93.88 109 ALA B N 1
ATOM 1800 C CA . ALA B 1 109 ? 6.305 0.024 -0.715 1 93.88 109 ALA B CA 1
ATOM 1801 C C . ALA B 1 109 ? 6.367 1.012 0.446 1 93.88 10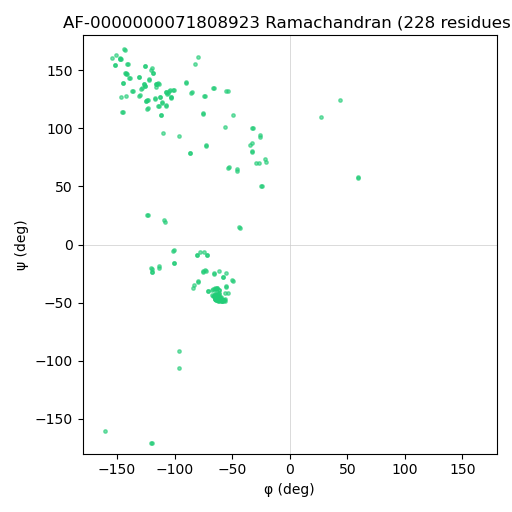9 ALA B C 1
ATOM 1803 O O . ALA B 1 109 ? 5.91 0.71 1.552 1 93.88 109 ALA B O 1
ATOM 1804 N N . VAL B 1 110 ? 6.957 2.115 0.17 1 94.62 110 VAL B N 1
ATOM 1805 C CA . VAL B 1 110 ? 6.941 3.258 1.078 1 94.62 110 VAL B CA 1
ATOM 1806 C C . VAL B 1 110 ? 6.223 4.43 0.419 1 94.62 110 VAL B C 1
ATOM 1808 O O . VAL B 1 110 ? 6.551 4.816 -0.705 1 94.62 110 VAL B O 1
ATOM 1811 N N . TYR B 1 111 ? 5.266 4.895 1.117 1 90.25 111 TYR B N 1
ATOM 1812 C CA . TYR B 1 111 ? 4.539 6.07 0.658 1 90.25 111 TYR B CA 1
ATOM 1813 C C . TYR B 1 111 ? 4.887 7.293 1.501 1 90.25 111 TYR B C 1
ATOM 1815 O O . TYR B 1 111 ? 4.91 7.219 2.732 1 90.25 111 TYR B O 1
ATOM 1823 N N . ALA B 1 112 ? 5.188 8.336 0.81 1 90.25 112 ALA B N 1
ATOM 1824 C CA . ALA B 1 112 ? 5.52 9.602 1.47 1 90.25 112 ALA B CA 1
ATOM 1825 C C . ALA B 1 112 ? 4.469 10.664 1.172 1 90.25 112 ALA B C 1
ATOM 1827 O O . ALA B 1 112 ? 4.23 11.008 0.01 1 90.25 112 ALA B O 1
ATOM 1828 N N . VAL B 1 113 ? 3.861 11.125 2.188 1 84 113 VAL B N 1
ATOM 1829 C CA . VAL B 1 113 ? 2.848 12.164 2.066 1 84 113 VAL B CA 1
ATOM 1830 C C . VAL B 1 113 ? 3.4 13.484 2.598 1 84 113 VAL B C 1
ATOM 1832 O O . VAL B 1 113 ? 3.775 13.586 3.77 1 84 113 VAL B O 1
ATOM 1835 N N . TYR B 1 114 ? 3.398 14.406 1.661 1 82.06 114 TYR B N 1
ATOM 1836 C CA . TYR B 1 114 ? 3.967 15.703 2.018 1 82.06 114 TYR B CA 1
ATOM 1837 C C . TYR B 1 114 ? 3.02 16.484 2.924 1 82.06 114 TYR B C 1
ATOM 1839 O O . TYR B 1 114 ? 1.814 16.547 2.668 1 82.06 114 TYR B O 1
ATOM 1847 N N . PHE B 1 115 ? 3.547 16.953 4.07 1 74.94 115 PHE B N 1
ATOM 1848 C CA . PHE B 1 115 ? 2.76 17.797 4.965 1 74.94 115 PHE B CA 1
ATOM 1849 C C . PHE B 1 115 ? 3.314 19.219 5 1 74.94 115 PHE B C 1
ATOM 1851 O O . PHE B 1 115 ? 4.531 19.406 5.043 1 74.94 115 PHE B O 1
ATOM 1858 N N . GLU B 1 116 ? 2.545 20.016 4.465 1 65.75 116 GLU B N 1
ATOM 1859 C CA . GLU B 1 116 ? 2.926 21.422 4.555 1 65.75 116 GLU B CA 1
ATOM 1860 C C . GLU B 1 116 ? 2.881 21.922 5.996 1 65.75 116 GLU B C 1
ATOM 1862 O O . GLU B 1 116 ? 2.084 21.438 6.801 1 65.75 116 GLU B O 1
#

Sequence (232 aa):
LDRTFKLTPSNFFPERKVQAIIREVLKKHLQNVVYNSDKCATLSKLISDEIKQRVKNLNLDRFKIIAVVHLGSDGSQSLNIGSRCVWNTQFDNFASSTFQSNTLFAVAAVYAVYFELDRTFKLTPSNFFPERKVQAIIREVLKKHLQNVVYNSDKCATLSKLISDEIKQRVKNLNLDRFKIIAVVHLGSDGSQSLNIGSRCVWNTQFDNFASSTFQSNTLFAVAAVYAVYFE

Solvent-accessible surface area (backbone atoms only — not comparable to full-atom values): 12760 Å² total; per-residue (Å²): 134,82,75,69,75,62,72,60,79,66,90,60,77,62,40,69,63,51,23,50,49,44,44,51,50,50,46,72,71,42,76,87,52,71,61,46,83,85,47,39,61,60,49,25,41,52,49,14,48,49,46,41,52,60,52,56,73,66,62,57,86,52,43,47,44,36,19,37,22,40,38,28,35,44,50,51,88,41,76,36,77,15,69,36,61,73,72,60,70,84,60,35,46,64,30,58,37,74,46,77,60,91,41,23,29,35,41,36,35,36,39,34,40,60,54,130,135,80,74,68,75,64,75,60,78,65,89,60,78,62,39,68,63,50,22,49,49,44,45,50,51,50,47,72,72,42,74,88,53,71,64,46,84,86,48,38,62,61,49,24,42,51,49,14,47,50,46,41,52,59,53,56,72,68,63,58,84,51,43,47,44,37,19,36,22,39,37,28,37,43,43,51,89,42,79,37,79,15,71,35,62,73,76,59,68,85,62,36,47,63,28,58,37,75,46,75,54,91,41,22,24,35,41,37,36,37,39,34,40,59,54,132

InterPro domains:
  IPR005334 Dynein light chain Tctex-1-like [PF03645] (17-111)
  IPR005334 Dynein light chain Tctex-1-like [PTHR21255] (3-116)
  IPR038586 Tctex-1-like superfamily [G3DSA:3.30.1140.40] (16-114)

Foldseek 3Di:
DPPPVPVPLPLADPQVVLQVLLVVLCCVQPVPDADDPVCVVVSQVVSQVSSVVVSVVVVNPFWDKGKGKDKDWQDDPDDDDDDDDDPDPPSKDKYKDKDDDRTMIMIMMMIIDGHD/DPPPVPVPLPLADPQVVLQVLLVVLCCVQPVPDADDPVCVVVSQVVSQVSSVVVSVVVVNPFWDKGKGKDKDWADDPDDDDDDDDDDDPPSKDKYKDKDDDRTMIMIMMMIIDGHD

Nearest PDB structures (foldseek):
  8glv-assembly1_AS  TM=9.116E-01  e=1.881E-11  Chlamydomonas reinhardtii
  8glv-assembly1_Lr  TM=8.828E-01  e=2.602E-11  Chlamydomonas reinhardtii
  8j07-assembly1_r7  TM=8.928E-01  e=4.664E-11  Homo sapiens
  8j07-assembly1_l7  TM=8.964E-01  e=1.316E-10  Homo sapiens
  8rgi-assembly1_B  TM=8.807E-01  e=2.600E-09  Homo sapiens

pLDDT: mean 83.84, std 16.26, range [31.59, 98.44]

Organism: Trichoplax adhaerens (NCBI:txid10228)

Radius of gyration: 18.59 Å; Cα contacts (8 Å, |Δi|>4): 443; chains: 2; bounding box: 62×56×42 Å

Secondary structure (DSSP, 8-state):
----------SS--HHHHHHHHHHHHHHHHTT----HHHHHHHHHHHHHHHHHHHHTT--TTEEEEEEEEEEES--S-EEEEEEESS-TTT-EEEEEEEE-SSEEEEEEEEEEE--/----------S---HHHHHHHHHHHHHHHHTT----HHHHHHHHHHHHHHHHHHHHTT--TTEEEEEEEEEEES--S-EEEEEEESS-TTT-EEEEEEEE-SSEEEEEEEEEEE--